Protein AF-W1I517-F1 (afdb_monomer_lite)

Structure (mmCIF, N/CA/C/O backbone):
data_AF-W1I517-F1
#
_entry.id   AF-W1I517-F1
#
loop_
_atom_site.group_PDB
_atom_site.id
_atom_site.type_symbol
_atom_site.label_atom_id
_atom_site.label_alt_id
_atom_site.label_comp_id
_atom_site.label_asym_id
_atom_site.label_entity_id
_atom_site.label_seq_id
_atom_site.pdbx_PDB_ins_code
_atom_site.Cartn_x
_atom_site.Cartn_y
_atom_site.Cartn_z
_atom_site.occupancy
_atom_site.B_iso_or_equiv
_atom_site.auth_seq_id
_atom_site.auth_comp_id
_atom_site.auth_asym_id
_atom_site.auth_atom_id
_atom_site.pdbx_PDB_model_num
ATOM 1 N N . MET A 1 1 ? 10.535 -9.378 -3.106 1.00 95.12 1 MET A N 1
ATOM 2 C CA . MET A 1 1 ? 9.078 -9.251 -3.337 1.00 95.12 1 MET A CA 1
ATOM 3 C C . MET A 1 1 ? 8.705 -9.374 -4.816 1.00 95.12 1 MET A C 1
ATOM 5 O O . MET A 1 1 ? 8.002 -10.315 -5.149 1.00 95.12 1 MET A O 1
ATOM 9 N N . ALA A 1 2 ? 9.206 -8.509 -5.711 1.00 97.56 2 ALA A N 1
ATOM 10 C CA . ALA A 1 2 ? 8.846 -8.517 -7.140 1.00 97.56 2 ALA A CA 1
ATOM 11 C C . ALA A 1 2 ? 9.021 -9.885 -7.831 1.00 97.56 2 ALA A C 1
ATOM 13 O O . ALA A 1 2 ? 8.116 -10.350 -8.516 1.00 97.56 2 ALA A O 1
ATOM 14 N N . MET A 1 3 ? 10.131 -10.590 -7.582 1.00 97.75 3 MET A N 1
ATOM 15 C CA . MET A 1 3 ? 10.336 -11.946 -8.119 1.00 97.75 3 MET A CA 1
ATOM 16 C C . MET A 1 3 ? 9.216 -12.927 -7.728 1.00 97.75 3 MET A C 1
ATOM 18 O O . MET A 1 3 ? 8.761 -13.692 -8.574 1.00 97.75 3 MET A O 1
ATOM 22 N N . LEU A 1 4 ? 8.734 -12.872 -6.478 1.00 97.69 4 LEU A N 1
ATOM 23 C CA . LEU A 1 4 ? 7.611 -13.699 -6.022 1.00 97.69 4 LEU A CA 1
ATOM 24 C C . LEU A 1 4 ? 6.310 -13.304 -6.723 1.00 97.69 4 LEU A C 1
ATOM 26 O O . LEU A 1 4 ? 5.568 -14.187 -7.126 1.00 97.69 4 LEU A O 1
ATOM 30 N N . ALA A 1 5 ? 6.063 -12.007 -6.927 1.00 97.62 5 ALA A N 1
ATOM 31 C CA . ALA A 1 5 ? 4.861 -11.532 -7.614 1.00 97.62 5 ALA A CA 1
ATOM 32 C C . ALA A 1 5 ? 4.759 -12.061 -9.055 1.00 97.62 5 ALA A C 1
ATOM 34 O O . ALA A 1 5 ? 3.674 -12.407 -9.502 1.00 97.62 5 ALA A O 1
ATOM 35 N N . LYS A 1 6 ? 5.887 -12.195 -9.766 1.00 97.81 6 LYS A N 1
ATOM 36 C CA . LYS A 1 6 ? 5.906 -12.847 -11.087 1.00 97.81 6 LYS A CA 1
ATOM 37 C C . LYS A 1 6 ? 5.749 -14.365 -11.004 1.00 97.81 6 LYS A C 1
ATOM 39 O O . LYS A 1 6 ? 5.083 -14.948 -11.849 1.00 97.81 6 LYS A O 1
ATOM 44 N N . ALA 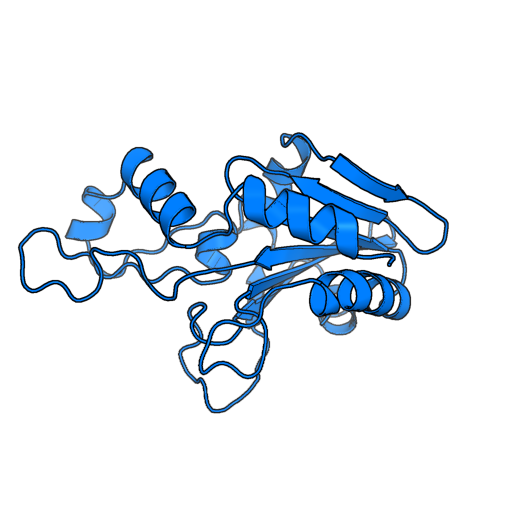A 1 7 ? 6.363 -15.011 -10.012 1.00 97.75 7 ALA A N 1
ATOM 45 C CA . ALA A 1 7 ? 6.231 -16.458 -9.820 1.00 97.75 7 ALA A CA 1
ATOM 46 C C . ALA A 1 7 ? 4.811 -16.879 -9.392 1.00 97.75 7 ALA A C 1
ATOM 48 O O . ALA A 1 7 ? 4.419 -18.022 -9.610 1.00 97.75 7 ALA A O 1
ATOM 49 N N . MET A 1 8 ? 4.056 -15.960 -8.787 1.00 96.50 8 MET A N 1
ATOM 50 C CA . MET A 1 8 ? 2.688 -16.148 -8.310 1.00 96.50 8 MET A CA 1
ATOM 51 C C . MET A 1 8 ? 1.707 -15.301 -9.127 1.00 96.50 8 MET A C 1
ATOM 53 O O . MET A 1 8 ? 0.920 -14.543 -8.569 1.00 96.50 8 MET A O 1
ATOM 57 N N . GLU A 1 9 ? 1.769 -15.395 -10.453 1.00 94.00 9 GLU A N 1
ATOM 58 C CA . GLU A 1 9 ? 0.836 -14.678 -11.326 1.00 94.00 9 GLU A CA 1
ATOM 59 C C . GLU A 1 9 ? -0.629 -14.977 -10.946 1.00 94.00 9 GLU A C 1
ATOM 61 O O . GLU A 1 9 ? -0.986 -16.113 -10.631 1.00 94.00 9 GLU A O 1
ATOM 66 N N . GLY A 1 10 ? -1.469 -13.937 -10.923 1.00 93.75 10 GLY A N 1
ATOM 67 C CA . GLY A 1 10 ? -2.836 -13.997 -10.387 1.00 93.75 10 GLY A CA 1
ATOM 68 C C . GLY A 1 10 ? -2.937 -13.746 -8.876 1.00 93.75 10 GLY A C 1
ATOM 69 O O . GLY A 1 10 ? -4.047 -13.623 -8.353 1.00 93.75 10 GLY A O 1
ATOM 70 N N . TYR A 1 11 ? -1.805 -13.622 -8.177 1.00 96.62 11 TYR A N 1
ATOM 71 C CA . TYR A 1 11 ? -1.742 -13.228 -6.773 1.00 96.62 11 TYR A CA 1
ATOM 72 C C . TYR A 1 11 ? -1.046 -11.880 -6.590 1.00 96.62 11 TYR A C 1
ATOM 74 O O . TYR A 1 11 ? -0.068 -11.538 -7.256 1.00 96.62 11 TYR A O 1
ATOM 82 N N . THR A 1 12 ? -1.513 -11.142 -5.588 1.00 97.44 12 THR A N 1
ATOM 83 C CA . THR A 1 12 ? -0.820 -9.982 -5.045 1.00 97.44 12 THR A CA 1
ATOM 84 C C . THR A 1 12 ? -0.007 -10.449 -3.851 1.00 97.44 12 THR A C 1
ATOM 86 O O . THR A 1 12 ? -0.558 -10.919 -2.854 1.00 97.44 12 THR A O 1
ATOM 89 N N . VAL A 1 13 ? 1.313 -10.315 -3.945 1.00 98.19 13 VAL A N 1
ATOM 90 C CA . VAL A 1 13 ? 2.227 -10.528 -2.820 1.00 98.19 13 VAL A CA 1
ATOM 91 C C . VAL A 1 13 ? 2.205 -9.270 -1.962 1.00 98.19 13 VAL A C 1
ATOM 93 O O . VAL A 1 13 ? 2.207 -8.169 -2.502 1.00 98.19 13 VAL A O 1
ATOM 96 N N . PHE A 1 14 ? 2.200 -9.385 -0.641 1.00 97.00 14 PHE A N 1
ATOM 97 C CA . PHE A 1 14 ? 2.199 -8.234 0.256 1.00 97.00 14 PHE A CA 1
ATOM 98 C C . PHE A 1 14 ? 3.114 -8.410 1.468 1.00 97.00 14 PHE A C 1
ATOM 100 O O . PHE A 1 14 ? 3.423 -9.524 1.895 1.00 97.00 14 PHE A O 1
ATOM 107 N N . TYR A 1 15 ? 3.565 -7.271 1.993 1.00 96.00 15 TYR A N 1
ATOM 108 C CA . TYR A 1 15 ? 4.369 -7.141 3.208 1.00 96.00 15 TYR A CA 1
ATOM 109 C C . TYR A 1 15 ? 3.721 -6.112 4.132 1.00 96.00 15 TYR A C 1
ATOM 111 O O . TYR A 1 15 ? 3.266 -5.062 3.672 1.00 96.00 15 TYR A O 1
ATOM 119 N N . ASN A 1 16 ? 3.700 -6.421 5.425 1.00 95.38 16 ASN A N 1
ATOM 120 C CA . ASN A 1 16 ? 3.270 -5.518 6.481 1.00 95.38 16 ASN A CA 1
ATOM 121 C C . ASN A 1 16 ? 4.512 -5.117 7.280 1.00 95.38 16 ASN A C 1
ATOM 123 O O . ASN A 1 16 ? 5.084 -5.966 7.962 1.00 95.38 16 ASN A O 1
ATOM 127 N N . GLY A 1 17 ? 4.913 -3.848 7.195 1.00 91.94 17 GLY A N 1
ATOM 128 C CA . GLY A 1 17 ? 6.015 -3.301 7.985 1.00 91.94 17 GLY A CA 1
ATOM 129 C C . GLY A 1 17 ? 5.709 -3.241 9.489 1.00 91.94 17 GLY A C 1
ATOM 130 O O . GLY A 1 17 ? 4.624 -3.658 9.933 1.00 91.94 17 GLY A O 1
ATOM 131 N N . PRO A 1 18 ? 6.632 -2.695 10.302 1.00 86.81 18 PRO A N 1
ATOM 132 C CA . PRO A 1 18 ? 6.471 -2.592 11.742 1.00 86.81 18 PRO A CA 1
ATOM 133 C C . PRO A 1 18 ? 5.165 -1.891 12.060 1.00 86.81 18 PRO A C 1
ATOM 135 O O . PRO A 1 18 ? 4.815 -0.876 11.455 1.00 86.81 18 PRO A O 1
ATOM 138 N N . ARG A 1 19 ? 4.409 -2.466 12.999 1.00 87.44 19 ARG A N 1
ATOM 139 C CA . ARG A 1 19 ? 3.140 -1.892 13.453 1.00 87.44 19 ARG A CA 1
ATOM 140 C C . ARG A 1 19 ? 2.183 -1.564 12.292 1.00 87.44 19 ARG A C 1
ATOM 142 O O . ARG A 1 19 ? 1.383 -0.650 12.409 1.00 87.44 19 ARG A O 1
ATOM 149 N N . CYS A 1 20 ? 2.221 -2.305 11.186 1.00 87.62 20 CYS A N 1
ATOM 150 C CA . CYS A 1 20 ? 1.309 -2.125 10.046 1.00 87.62 20 CYS A CA 1
ATOM 151 C C . CYS A 1 20 ? 0.408 -3.348 9.839 1.00 87.62 20 CYS A C 1
ATOM 153 O O . CYS A 1 20 ? 0.114 -3.723 8.706 1.00 87.62 20 CYS A O 1
ATOM 155 N N . GLY A 1 21 ? -0.003 -3.987 10.942 1.00 79.31 21 GLY A N 1
ATOM 156 C CA . GLY A 1 21 ? -0.833 -5.195 10.924 1.00 79.31 21 GLY A CA 1
ATOM 157 C C . GLY A 1 21 ? -0.051 -6.514 10.902 1.00 79.31 21 GLY A C 1
ATOM 158 O O . GLY A 1 21 ? -0.661 -7.574 10.796 1.00 79.31 21 GLY A O 1
ATOM 159 N N . ALA A 1 22 ? 1.279 -6.481 11.040 1.00 74.00 22 ALA A N 1
ATOM 160 C CA . ALA A 1 22 ? 2.081 -7.688 11.225 1.00 74.00 22 ALA A CA 1
ATOM 161 C C . ALA A 1 22 ? 1.759 -8.355 12.578 1.00 74.00 22 ALA A C 1
ATOM 163 O O . ALA A 1 22 ? 1.933 -7.752 13.638 1.00 74.00 22 ALA A O 1
ATOM 164 N N . SER A 1 23 ? 1.294 -9.607 12.547 1.00 62.19 23 SER A N 1
ATOM 165 C CA . SER A 1 23 ? 0.969 -10.403 13.743 1.00 62.19 23 SER A CA 1
ATOM 166 C C . SER A 1 23 ? 2.184 -11.093 14.376 1.00 62.19 23 SER A C 1
ATOM 168 O O . SER A 1 23 ? 2.101 -11.533 15.519 1.00 62.19 23 SER A O 1
ATOM 170 N N . ALA A 1 24 ? 3.302 -11.184 13.650 1.00 63.41 24 ALA A N 1
ATOM 171 C CA . ALA A 1 24 ? 4.566 -11.771 14.096 1.00 63.41 24 ALA A CA 1
ATOM 172 C C . ALA A 1 24 ? 5.713 -10.766 13.860 1.00 63.41 24 ALA A C 1
ATOM 174 O O . ALA A 1 24 ? 6.407 -10.867 12.849 1.00 63.41 24 ALA A O 1
ATOM 175 N N . PRO A 1 25 ? 5.894 -9.767 14.744 1.00 66.44 25 PRO A N 1
ATOM 176 C CA . PRO A 1 25 ? 6.879 -8.698 14.545 1.00 66.44 25 PRO A CA 1
ATOM 177 C C . PRO A 1 25 ? 8.332 -9.196 14.588 1.00 66.44 25 PRO A C 1
ATOM 179 O O . PRO A 1 25 ? 9.227 -8.513 14.102 1.00 66.44 25 PRO A O 1
ATOM 182 N N . ASP A 1 26 ? 8.562 -10.395 15.126 1.00 71.88 26 ASP A N 1
ATOM 183 C CA . ASP A 1 26 ? 9.894 -10.974 15.312 1.00 71.88 26 ASP A CA 1
ATOM 184 C C . ASP A 1 26 ? 10.416 -11.731 14.075 1.00 71.88 26 ASP A C 1
ATOM 186 O O . ASP A 1 26 ? 11.544 -12.225 14.081 1.00 71.88 26 ASP A O 1
ATOM 190 N N . HIS A 1 27 ? 9.611 -11.855 13.010 1.00 76.81 27 HIS A N 1
ATOM 191 C CA . HIS A 1 27 ? 10.000 -12.558 11.787 1.00 76.81 27 HIS A CA 1
ATOM 192 C C . HIS A 1 27 ? 9.411 -11.920 10.525 1.00 76.81 27 HIS A C 1
ATOM 194 O O . HIS A 1 27 ? 8.194 -11.848 10.330 1.00 76.81 27 HIS A O 1
ATOM 200 N N . MET A 1 28 ? 10.305 -11.543 9.613 1.00 86.75 28 MET A N 1
ATOM 201 C CA . MET A 1 28 ? 9.950 -11.049 8.289 1.00 86.75 28 MET A CA 1
ATOM 202 C C . MET A 1 28 ? 9.354 -12.171 7.435 1.00 86.75 28 MET A C 1
ATOM 204 O O . MET A 1 28 ? 9.959 -13.223 7.259 1.00 86.75 28 MET A O 1
ATOM 208 N N . HIS A 1 29 ? 8.176 -11.933 6.865 1.00 91.12 29 HIS A N 1
ATOM 209 C CA . HIS A 1 29 ? 7.553 -12.842 5.911 1.00 91.12 29 HIS A CA 1
ATOM 210 C C . HIS A 1 29 ? 6.750 -12.064 4.870 1.00 91.12 29 HIS A C 1
ATOM 212 O O . HIS A 1 29 ? 6.238 -10.975 5.134 1.00 91.12 29 HIS A O 1
ATOM 218 N N . PHE A 1 30 ? 6.621 -12.648 3.681 1.00 95.19 30 PHE A N 1
ATOM 219 C CA . PHE A 1 30 ? 5.652 -12.207 2.686 1.00 95.19 30 PHE A CA 1
ATOM 220 C C . PHE A 1 30 ? 4.380 -13.040 2.797 1.00 95.19 30 PHE A C 1
ATOM 222 O O . PHE A 1 30 ? 4.412 -14.215 3.166 1.00 95.19 30 PHE A O 1
ATOM 229 N N . GLN A 1 31 ? 3.267 -12.428 2.428 1.00 95.81 31 GLN A N 1
ATOM 230 C CA . GLN A 1 31 ? 1.978 -13.082 2.266 1.00 95.81 31 GLN A CA 1
ATOM 231 C C . GLN A 1 31 ? 1.531 -12.923 0.811 1.00 95.81 31 GLN A C 1
ATOM 233 O O . GLN A 1 31 ? 2.046 -12.065 0.094 1.00 95.81 31 GLN A O 1
ATOM 238 N N . ALA A 1 32 ? 0.589 -13.745 0.361 1.00 96.50 32 ALA A N 1
ATOM 239 C CA . ALA A 1 32 ? 0.005 -13.623 -0.967 1.00 96.50 32 ALA A CA 1
ATOM 240 C C . ALA A 1 32 ? -1.481 -13.984 -0.924 1.00 96.50 32 ALA A C 1
ATOM 242 O O . ALA A 1 32 ? -1.882 -14.887 -0.190 1.00 96.50 32 ALA A O 1
ATOM 243 N N . GLY A 1 33 ? -2.282 -13.274 -1.710 1.00 94.75 33 GLY A N 1
ATOM 244 C CA . GLY A 1 33 ? -3.717 -13.504 -1.872 1.00 94.75 33 GLY A CA 1
ATOM 245 C C . GLY A 1 33 ? -4.137 -13.196 -3.302 1.00 94.75 33 GLY A C 1
ATOM 246 O O . GLY A 1 33 ? -3.383 -12.554 -4.032 1.00 94.75 33 GLY A O 1
ATOM 247 N N . ASN A 1 34 ? -5.294 -13.697 -3.724 1.00 95.50 34 ASN A N 1
ATOM 248 C CA . ASN A 1 34 ? -5.770 -13.518 -5.091 1.00 95.50 34 ASN A CA 1
ATOM 249 C C . ASN A 1 34 ? -5.847 -12.026 -5.460 1.00 95.50 34 ASN A C 1
ATOM 251 O O . ASN A 1 34 ? -6.368 -11.219 -4.686 1.00 95.50 34 ASN A O 1
ATOM 255 N N . SER A 1 35 ? -5.314 -11.649 -6.624 1.00 92.81 35 SER A N 1
ATOM 256 C CA . SER A 1 35 ? -5.306 -10.247 -7.056 1.00 92.81 35 SER A CA 1
ATOM 257 C C . SER A 1 35 ? -6.711 -9.707 -7.317 1.00 92.81 35 SER A C 1
ATOM 259 O O . SER A 1 35 ? -6.971 -8.557 -6.987 1.00 92.81 35 SER A O 1
ATOM 261 N N . ASP A 1 36 ? -7.614 -10.539 -7.842 1.00 92.69 36 ASP A N 1
ATOM 262 C CA . ASP A 1 36 ? -9.016 -10.198 -8.141 1.00 92.69 36 ASP A CA 1
ATOM 263 C C . ASP A 1 36 ? -9.900 -10.043 -6.890 1.00 92.69 36 ASP A C 1
ATOM 265 O O . ASP A 1 36 ? -11.024 -9.554 -6.971 1.00 92.69 36 ASP A O 1
ATOM 269 N N . PHE A 1 37 ? -9.391 -10.425 -5.718 1.00 95.00 37 PHE A N 1
ATOM 270 C CA . PHE A 1 37 ? -10.062 -10.188 -4.445 1.00 95.00 37 PHE A CA 1
ATOM 271 C C . PHE A 1 37 ? -9.847 -8.757 -3.933 1.00 95.00 37 PHE A C 1
ATOM 273 O O . PHE A 1 37 ? -10.724 -8.201 -3.274 1.00 95.00 37 PHE A O 1
ATOM 280 N N . LEU A 1 38 ? -8.686 -8.152 -4.213 1.00 94.06 38 LEU A N 1
ATOM 281 C CA . LEU A 1 38 ? -8.353 -6.806 -3.747 1.00 94.06 38 LEU A CA 1
ATOM 282 C C . LEU A 1 38 ? -8.911 -5.755 -4.706 1.00 94.06 38 LEU A C 1
ATOM 284 O O . LEU A 1 38 ? -8.624 -5.765 -5.899 1.00 94.06 38 LEU A O 1
ATOM 288 N N . THR A 1 39 ? -9.649 -4.785 -4.175 1.00 92.44 39 THR A N 1
ATOM 289 C CA . THR A 1 39 ? -10.307 -3.769 -5.007 1.00 92.44 39 THR A CA 1
ATOM 290 C C . THR A 1 39 ? -9.384 -2.610 -5.371 1.00 92.44 39 THR A C 1
ATOM 292 O O . THR A 1 39 ? -9.655 -1.897 -6.339 1.00 92.44 39 THR A O 1
ATOM 295 N N . LEU A 1 40 ? -8.295 -2.388 -4.625 1.00 90.56 40 LEU A N 1
ATOM 296 C CA . LEU A 1 40 ? -7.424 -1.234 -4.842 1.00 90.56 40 LEU A CA 1
ATOM 297 C C . LEU A 1 40 ? -6.867 -1.211 -6.264 1.00 90.56 40 LEU A C 1
ATOM 299 O O . LEU A 1 40 ? -6.897 -0.163 -6.896 1.00 90.56 40 LEU A O 1
ATOM 303 N N . ASP A 1 41 ? -6.408 -2.354 -6.769 1.00 85.56 41 ASP A N 1
ATOM 304 C CA . ASP A 1 41 ? -5.694 -2.442 -8.041 1.00 85.56 41 ASP A CA 1
ATOM 305 C C . ASP A 1 41 ? -6.516 -1.933 -9.232 1.00 85.56 41 ASP A C 1
ATOM 307 O O . ASP A 1 41 ? -6.074 -1.057 -9.978 1.00 85.56 41 ASP A O 1
ATOM 311 N N . GLU A 1 42 ? -7.760 -2.400 -9.346 1.00 87.06 42 GLU A N 1
ATOM 312 C CA . GLU A 1 42 ? -8.705 -1.956 -10.374 1.00 87.06 42 GLU A CA 1
ATOM 313 C C . GLU A 1 42 ? -9.041 -0.462 -10.236 1.00 87.06 42 GLU A C 1
ATOM 315 O O . GLU A 1 42 ? -9.257 0.247 -11.226 1.00 87.06 42 GLU A O 1
ATOM 320 N N . ASN A 1 43 ? -9.061 0.041 -8.999 1.00 91.38 43 ASN A N 1
ATOM 321 C CA . ASN A 1 43 ? -9.392 1.427 -8.689 1.00 91.38 43 ASN A CA 1
ATOM 322 C C . ASN A 1 43 ? -8.199 2.388 -8.797 1.00 91.38 43 ASN A C 1
ATOM 324 O O . ASN A 1 43 ? -8.441 3.587 -8.925 1.00 91.38 43 ASN A O 1
ATOM 328 N N . LEU A 1 44 ? -6.946 1.911 -8.843 1.00 91.25 44 LEU A N 1
ATOM 329 C CA . LEU A 1 44 ? -5.768 2.767 -9.061 1.00 91.25 44 LEU A CA 1
ATOM 330 C C . LEU A 1 44 ? -5.903 3.580 -10.354 1.00 91.25 44 LEU A C 1
ATOM 332 O O . LEU A 1 44 ? -5.543 4.751 -10.390 1.00 91.25 44 LEU A O 1
ATOM 336 N N . SER A 1 45 ? -6.488 2.989 -11.399 1.00 88.69 45 SER A N 1
ATOM 337 C CA . SER A 1 45 ? -6.732 3.658 -12.685 1.00 88.69 45 SER A CA 1
ATOM 338 C C . SER A 1 45 ? -7.656 4.883 -12.598 1.00 88.69 45 SER A C 1
ATOM 340 O O . SER A 1 45 ? -7.646 5.723 -13.495 1.00 88.69 45 SER A O 1
ATOM 342 N N . LYS A 1 46 ? -8.454 4.987 -11.528 1.00 93.31 46 LYS A N 1
ATOM 343 C CA . LYS A 1 46 ? -9.410 6.077 -11.289 1.00 93.31 46 LYS A CA 1
ATOM 344 C C . LYS A 1 46 ? -8.815 7.205 -10.448 1.00 93.31 46 LYS A C 1
ATOM 346 O O . LYS A 1 46 ? -9.467 8.234 -10.281 1.00 93.31 46 LYS A O 1
ATOM 351 N N . LEU A 1 47 ? -7.629 7.001 -9.878 1.00 94.44 47 LEU A N 1
ATOM 352 C CA . LEU A 1 47 ? -6.974 7.992 -9.035 1.00 94.44 47 LEU A CA 1
ATOM 353 C C . LEU A 1 47 ? -6.168 8.973 -9.885 1.00 94.44 47 LEU A C 1
ATOM 355 O O . LEU A 1 47 ? -5.576 8.615 -10.903 1.00 94.44 47 LEU A O 1
ATOM 359 N N . GLU A 1 48 ? -6.103 10.216 -9.422 1.00 96.69 48 GLU A N 1
ATOM 360 C CA . GLU A 1 48 ? -5.182 11.201 -9.973 1.00 96.69 48 GLU A CA 1
ATOM 361 C C . GLU A 1 48 ? -3.777 10.942 -9.419 1.00 96.69 48 GLU A C 1
ATOM 363 O O . GLU A 1 48 ? -3.570 10.948 -8.201 1.00 96.69 48 GLU A O 1
ATOM 368 N N . PHE A 1 49 ? -2.820 10.697 -10.317 1.00 97.88 49 PHE A N 1
ATOM 369 C CA . PHE A 1 49 ? -1.426 10.439 -9.972 1.00 97.88 49 PHE A CA 1
ATOM 370 C C . PHE A 1 49 ? -0.515 11.585 -10.408 1.00 97.88 49 PHE A C 1
ATOM 372 O O . PHE A 1 49 ? -0.473 11.965 -11.579 1.00 97.88 49 PHE A O 1
ATOM 379 N N . HIS A 1 50 ? 0.311 12.050 -9.478 1.00 98.00 50 HIS A N 1
ATOM 380 C CA . HIS A 1 50 ? 1.447 12.917 -9.743 1.00 98.00 50 HIS A CA 1
ATOM 381 C C . HIS A 1 50 ? 2.669 12.048 -10.044 1.00 98.00 50 HIS A C 1
ATOM 383 O O . HIS A 1 50 ? 3.130 11.271 -9.207 1.00 98.00 50 HIS A O 1
ATOM 389 N N . THR A 1 51 ? 3.186 12.151 -11.265 1.00 97.94 51 THR A N 1
ATOM 390 C CA . THR A 1 51 ? 4.355 11.378 -11.700 1.00 97.94 51 THR A CA 1
ATOM 391 C C . THR A 1 51 ? 5.636 12.109 -11.305 1.00 97.94 51 THR A C 1
ATOM 393 O O . THR A 1 51 ? 5.816 13.262 -11.685 1.00 97.94 51 THR A O 1
ATOM 396 N N . LEU A 1 52 ? 6.522 11.441 -10.559 1.00 97.25 52 LEU A N 1
ATOM 397 C CA . LEU A 1 52 ? 7.842 11.972 -10.196 1.00 97.25 52 LEU A CA 1
ATOM 398 C C . LEU A 1 52 ? 8.914 11.622 -11.222 1.00 97.25 52 LEU A C 1
ATOM 400 O O . LEU A 1 52 ? 9.775 12.441 -11.523 1.00 97.25 52 LEU A O 1
ATOM 404 N N . THR A 1 53 ? 8.869 10.404 -11.756 1.00 97.19 53 THR A N 1
ATOM 405 C CA . THR A 1 53 ? 9.738 9.972 -12.852 1.00 97.19 53 THR A CA 1
ATOM 406 C C . THR A 1 53 ? 8.999 8.969 -13.725 1.00 97.19 53 THR A C 1
ATOM 408 O O . THR A 1 53 ? 8.193 8.187 -13.218 1.00 97.19 53 THR A O 1
ATOM 411 N N . ASP A 1 54 ? 9.260 9.016 -15.027 1.00 97.56 54 ASP A N 1
ATOM 412 C CA . ASP A 1 54 ? 8.747 8.091 -16.039 1.00 97.56 54 ASP A CA 1
ATOM 413 C C . ASP A 1 54 ? 9.820 7.977 -17.127 1.00 97.56 54 ASP A C 1
ATOM 415 O O . ASP A 1 54 ? 9.980 8.856 -17.977 1.00 97.56 54 ASP A O 1
ATOM 419 N N . THR A 1 55 ? 10.677 6.968 -16.995 1.00 96.38 55 THR A N 1
ATOM 420 C CA . THR A 1 55 ? 11.872 6.786 -17.832 1.00 96.38 55 THR A CA 1
ATOM 421 C C . THR A 1 55 ? 12.037 5.315 -18.210 1.00 96.38 55 THR A C 1
ATOM 423 O O . THR A 1 55 ? 11.253 4.461 -17.799 1.00 96.38 55 THR A O 1
ATOM 426 N N . SER A 1 56 ? 13.103 4.974 -18.939 1.00 94.25 56 SER A N 1
ATOM 427 C CA . SER A 1 56 ? 13.474 3.573 -19.199 1.00 94.25 56 SER A CA 1
ATOM 428 C C . SER A 1 56 ? 13.743 2.760 -17.925 1.00 94.25 56 SER A C 1
ATOM 430 O O . SER A 1 56 ? 13.702 1.528 -17.958 1.00 94.25 56 SER A O 1
ATOM 432 N N . GLU A 1 57 ? 14.016 3.435 -16.806 1.00 94.31 57 GLU A N 1
ATOM 433 C CA . GLU A 1 57 ? 14.217 2.824 -15.489 1.00 94.31 57 GLU A CA 1
ATOM 434 C C . GLU A 1 57 ? 12.896 2.463 -14.797 1.00 94.31 57 GLU A C 1
ATOM 436 O O . GLU A 1 57 ? 12.912 1.809 -13.760 1.00 94.31 57 GLU A O 1
ATOM 441 N N . GLY A 1 58 ? 11.757 2.863 -15.363 1.00 97.88 58 GLY A N 1
ATOM 442 C CA . GLY A 1 58 ? 10.431 2.684 -14.789 1.00 97.88 58 GLY A CA 1
ATOM 443 C C . GLY A 1 58 ? 9.795 4.002 -14.358 1.00 97.88 58 GLY A C 1
ATOM 444 O O . GLY A 1 58 ? 10.285 5.098 -14.652 1.00 97.88 58 GLY A O 1
ATOM 445 N N . LYS A 1 59 ? 8.674 3.868 -13.652 1.00 98.44 59 LYS A N 1
ATOM 446 C CA . LYS A 1 59 ? 7.806 4.959 -13.226 1.00 98.44 59 LYS A CA 1
ATOM 447 C C . LYS A 1 59 ? 7.622 4.957 -11.716 1.00 98.44 59 LYS A C 1
ATOM 449 O O . LYS A 1 59 ? 7.262 3.926 -11.150 1.00 98.44 59 LYS A O 1
ATOM 454 N N . LEU A 1 60 ? 7.799 6.121 -11.093 1.00 98.62 60 LEU A N 1
ATOM 455 C CA . LEU A 1 60 ? 7.413 6.393 -9.707 1.00 98.62 60 LEU A CA 1
ATOM 456 C C . LEU A 1 60 ? 6.372 7.511 -9.706 1.00 98.62 60 LEU A C 1
ATOM 458 O O . LEU A 1 60 ? 6.621 8.604 -10.222 1.00 98.62 60 LEU A O 1
ATOM 462 N N . ALA A 1 61 ? 5.207 7.240 -9.132 1.00 98.44 61 ALA A N 1
ATOM 463 C CA . ALA A 1 61 ? 4.112 8.197 -9.035 1.00 98.44 61 ALA A CA 1
ATOM 464 C C . ALA A 1 61 ? 3.393 8.071 -7.691 1.00 98.44 61 ALA A C 1
ATOM 466 O O . ALA A 1 61 ? 3.419 7.006 -7.075 1.00 98.44 61 ALA A O 1
ATOM 467 N N . TYR A 1 62 ? 2.715 9.131 -7.261 1.00 98.50 62 TYR A N 1
ATOM 468 C CA . TYR A 1 62 ? 1.911 9.128 -6.041 1.00 98.50 62 TYR A CA 1
ATOM 469 C C . TYR A 1 62 ? 0.528 9.735 -6.247 1.00 98.50 62 TYR A C 1
ATOM 471 O O . TYR A 1 62 ? 0.327 10.559 -7.134 1.00 98.50 62 TYR A O 1
ATOM 479 N N . SER A 1 63 ? -0.417 9.338 -5.405 1.00 98.00 63 SER A N 1
ATOM 480 C CA . SER A 1 63 ? -1.738 9.939 -5.273 1.00 98.00 63 SER A CA 1
ATOM 481 C C . SER A 1 63 ? -1.966 10.356 -3.824 1.00 98.00 63 SER A C 1
ATOM 483 O O . SER A 1 63 ? -1.466 9.717 -2.897 1.00 98.00 63 SER A O 1
ATOM 485 N N . LEU A 1 64 ? -2.710 11.445 -3.636 1.00 97.31 64 LEU A N 1
ATOM 486 C CA . LEU A 1 64 ? -3.015 12.017 -2.321 1.00 97.31 64 LEU A CA 1
ATOM 487 C C . LEU A 1 64 ? -4.405 11.617 -1.809 1.00 97.31 64 LEU A C 1
ATOM 489 O O . LEU A 1 64 ? -4.734 11.893 -0.657 1.00 97.31 64 LEU A O 1
ATOM 493 N N . LYS A 1 65 ? -5.249 11.021 -2.662 1.00 93.94 65 LYS A N 1
ATOM 494 C CA . LYS A 1 65 ? -6.639 10.674 -2.342 1.00 93.94 65 LYS A CA 1
ATOM 495 C C . LYS A 1 65 ? -6.983 9.271 -2.858 1.00 93.94 65 LYS A C 1
ATOM 497 O O . LYS A 1 65 ? -6.559 8.924 -3.955 1.00 93.94 65 LYS A O 1
ATOM 502 N N . PRO A 1 66 ? -7.780 8.478 -2.117 1.00 92.50 66 PRO A N 1
ATOM 503 C CA . PRO A 1 66 ? -8.367 8.786 -0.805 1.00 92.50 66 PRO A CA 1
ATOM 504 C C . PRO A 1 66 ? -7.362 8.718 0.358 1.00 92.50 66 PRO A C 1
ATOM 506 O O . PRO A 1 66 ? -7.701 9.104 1.467 1.00 92.50 66 PRO A O 1
ATOM 509 N N . MET A 1 67 ? -6.144 8.240 0.105 1.00 95.44 67 MET A N 1
ATOM 510 C CA . MET A 1 67 ? -5.029 8.200 1.050 1.00 95.44 67 MET A CA 1
ATOM 511 C C . MET A 1 67 ? -3.714 8.407 0.287 1.00 95.44 67 MET A C 1
ATOM 513 O O . MET A 1 67 ? -3.704 8.343 -0.944 1.00 95.44 67 MET A O 1
ATOM 517 N N . ALA A 1 68 ? -2.607 8.594 1.005 1.00 97.06 68 ALA A N 1
ATOM 518 C CA . ALA A 1 68 ? -1.274 8.594 0.412 1.00 97.06 68 ALA A CA 1
ATOM 519 C C . ALA A 1 68 ? -0.937 7.213 -0.180 1.00 97.06 68 ALA A C 1
ATOM 521 O O . ALA A 1 68 ? -0.745 6.239 0.550 1.00 97.06 68 ALA A O 1
ATOM 522 N N . ILE A 1 69 ? -0.856 7.138 -1.508 1.00 98.00 69 ILE A N 1
ATOM 523 C CA . ILE A 1 69 ? -0.511 5.924 -2.253 1.00 98.00 69 ILE A CA 1
ATOM 524 C C . ILE A 1 69 ? 0.651 6.244 -3.172 1.00 98.00 69 ILE A C 1
ATOM 526 O O . ILE A 1 69 ? 0.591 7.197 -3.941 1.00 98.00 69 ILE A O 1
ATOM 530 N N . TRP A 1 70 ? 1.670 5.401 -3.154 1.00 98.56 70 TRP A N 1
ATOM 531 C CA . TRP A 1 70 ? 2.789 5.456 -4.081 1.00 98.56 70 TRP A CA 1
ATOM 532 C C . TRP A 1 70 ? 2.774 4.220 -4.969 1.00 98.56 70 TRP A C 1
ATOM 534 O O . TRP A 1 70 ? 2.408 3.131 -4.531 1.00 98.56 70 TRP A O 1
ATOM 544 N N . THR A 1 71 ? 3.182 4.376 -6.222 1.00 98.44 71 THR A N 1
ATOM 545 C CA . THR A 1 71 ? 3.294 3.280 -7.183 1.00 98.44 71 THR A CA 1
ATOM 546 C C . THR A 1 71 ? 4.659 3.307 -7.846 1.00 98.44 71 THR A C 1
ATOM 548 O O . THR A 1 71 ? 5.106 4.343 -8.335 1.00 98.44 71 THR A O 1
ATOM 551 N N . VAL A 1 72 ? 5.303 2.145 -7.872 1.00 98.62 72 VAL A N 1
ATOM 552 C CA . VAL A 1 72 ? 6.493 1.851 -8.665 1.00 98.62 72 VAL A CA 1
ATOM 553 C C . VAL A 1 72 ? 6.083 0.867 -9.751 1.00 98.62 72 VAL A C 1
ATOM 555 O O . VAL A 1 72 ? 5.577 -0.213 -9.448 1.00 98.62 72 VAL A O 1
ATOM 558 N N . THR A 1 73 ? 6.285 1.234 -11.013 1.00 98.38 73 THR A N 1
ATOM 559 C CA . THR A 1 73 ? 6.039 0.353 -12.163 1.00 98.38 73 THR A CA 1
ATOM 560 C C . THR A 1 73 ? 7.317 0.190 -12.970 1.00 98.38 73 THR A C 1
ATOM 562 O O . THR A 1 73 ? 7.917 1.185 -13.366 1.00 98.38 73 THR A O 1
ATOM 565 N N . ALA A 1 74 ? 7.740 -1.045 -13.227 1.00 98.56 74 ALA A N 1
ATOM 566 C CA . ALA A 1 74 ? 8.926 -1.334 -14.034 1.00 98.56 74 ALA A CA 1
ATOM 567 C C . ALA A 1 74 ? 8.838 -2.724 -14.681 1.00 98.56 74 ALA A C 1
ATOM 569 O O . ALA A 1 74 ? 7.999 -3.535 -14.303 1.00 98.56 74 ALA A O 1
ATOM 570 N N . ASP A 1 75 ? 9.706 -3.011 -15.647 1.00 98.25 75 ASP A N 1
ATOM 571 C CA . ASP A 1 75 ? 9.765 -4.284 -16.386 1.00 98.25 75 ASP A CA 1
ATOM 572 C C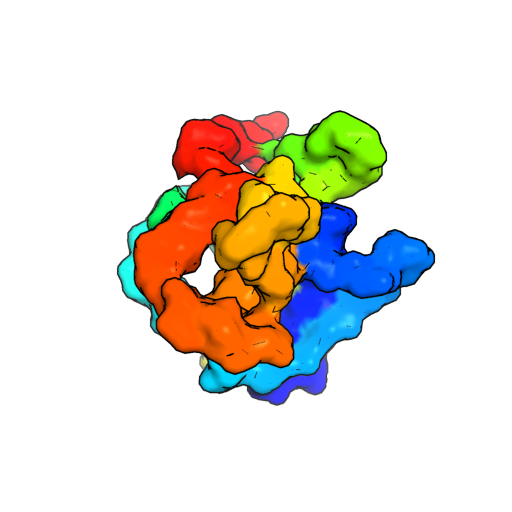 . ASP A 1 75 ? 10.718 -5.323 -15.760 1.00 98.25 75 ASP A C 1
ATOM 574 O O . ASP A 1 75 ? 10.749 -6.475 -16.196 1.00 98.25 75 ASP A O 1
ATOM 578 N N . SER A 1 76 ? 11.471 -4.953 -14.715 1.00 98.50 76 SER A N 1
ATOM 579 C CA . SER A 1 76 ? 12.403 -5.848 -14.023 1.00 98.50 76 SER A CA 1
ATOM 580 C C . SER A 1 76 ? 12.385 -5.658 -12.496 1.00 98.50 76 SER A C 1
ATOM 582 O O . SER A 1 76 ? 12.148 -4.541 -12.020 1.00 98.50 76 SER A O 1
ATOM 584 N N . PRO A 1 77 ? 12.649 -6.716 -11.701 1.00 98.44 77 PRO A N 1
ATOM 585 C CA . PRO A 1 77 ? 12.758 -6.615 -10.244 1.00 98.44 77 PRO A CA 1
ATOM 586 C C . PRO A 1 77 ? 13.798 -5.595 -9.769 1.00 98.44 77 PRO A C 1
ATOM 588 O O . PRO A 1 77 ? 13.545 -4.886 -8.801 1.00 98.44 77 PRO A O 1
ATOM 591 N N . GLU A 1 78 ? 14.933 -5.492 -10.459 1.00 98.56 78 GLU A N 1
ATOM 592 C CA . GLU A 1 78 ? 16.048 -4.601 -10.111 1.00 98.56 78 GLU A CA 1
ATOM 593 C C . GLU A 1 78 ? 15.645 -3.129 -10.256 1.00 98.56 78 GLU A C 1
ATOM 595 O O . GLU A 1 78 ? 15.999 -2.285 -9.436 1.00 98.56 78 GLU A O 1
ATOM 600 N N . LYS A 1 79 ? 14.854 -2.811 -11.286 1.00 98.56 79 LYS A N 1
ATOM 601 C CA . LYS A 1 79 ? 14.299 -1.468 -11.480 1.00 98.56 79 LYS A CA 1
ATOM 602 C C . LYS A 1 79 ? 13.226 -1.133 -10.444 1.00 98.56 79 LYS A C 1
ATOM 604 O O . LYS A 1 79 ? 13.196 -0.006 -9.950 1.00 98.56 79 LYS A O 1
ATOM 609 N N . VAL A 1 80 ? 12.380 -2.106 -10.075 1.00 98.69 80 VAL A N 1
ATOM 610 C CA . VAL A 1 80 ? 11.427 -1.942 -8.961 1.00 98.69 80 VAL A CA 1
ATOM 611 C C . VAL A 1 80 ? 12.176 -1.633 -7.668 1.00 98.69 80 VAL A C 1
ATOM 613 O O . VAL A 1 80 ? 11.826 -0.673 -6.990 1.00 98.69 80 VAL A O 1
ATOM 616 N N . GLU A 1 81 ? 13.206 -2.417 -7.344 1.00 98.44 81 GLU A N 1
ATOM 617 C CA . GLU A 1 81 ? 14.043 -2.225 -6.156 1.00 98.44 81 GLU A CA 1
ATOM 618 C C . GLU A 1 81 ? 14.702 -0.848 -6.157 1.00 98.44 81 GLU A C 1
ATOM 620 O O . GLU A 1 81 ? 14.553 -0.108 -5.194 1.00 98.44 81 GLU A O 1
ATOM 625 N N . LYS A 1 82 ? 15.334 -0.444 -7.263 1.00 97.88 82 LYS A N 1
ATOM 626 C CA . LYS A 1 82 ? 15.994 0.862 -7.387 1.00 97.88 82 LYS A CA 1
ATOM 627 C C . LYS A 1 82 ? 15.051 2.040 -7.122 1.00 97.88 82 LYS A C 1
ATOM 629 O O . LYS A 1 82 ? 15.407 2.951 -6.379 1.00 97.88 82 LYS A O 1
ATOM 634 N N . LEU A 1 83 ? 13.862 2.044 -7.730 1.00 98.44 83 LEU A N 1
ATOM 635 C CA . LEU A 1 83 ? 12.876 3.113 -7.529 1.00 98.44 83 LEU A CA 1
ATOM 636 C C . LEU A 1 83 ? 12.254 3.063 -6.129 1.00 98.44 83 LEU A C 1
ATOM 638 O O . LEU A 1 83 ? 12.021 4.110 -5.521 1.00 98.44 83 LEU A O 1
ATOM 642 N N . PHE A 1 84 ? 12.003 1.859 -5.612 1.00 98.31 84 PHE A N 1
ATOM 643 C CA . PHE A 1 84 ? 11.531 1.675 -4.245 1.00 98.31 84 PHE A CA 1
ATOM 644 C C . PHE A 1 84 ? 12.557 2.175 -3.228 1.00 98.31 84 PHE A C 1
ATOM 646 O O . PHE A 1 84 ? 12.165 2.859 -2.295 1.00 98.31 84 PHE A O 1
ATOM 653 N N . ASP A 1 85 ? 13.847 1.921 -3.429 1.00 97.50 85 ASP A N 1
ATOM 654 C CA . ASP A 1 85 ? 14.931 2.380 -2.560 1.00 97.50 85 ASP A CA 1
ATOM 655 C C . ASP A 1 85 ? 14.989 3.906 -2.460 1.00 97.50 85 ASP A C 1
ATOM 657 O O . ASP A 1 85 ? 15.196 4.446 -1.371 1.00 97.50 85 ASP A O 1
ATOM 661 N N . SER A 1 86 ? 14.799 4.610 -3.581 1.00 97.44 86 SER A N 1
ATOM 662 C CA . SER A 1 86 ? 14.709 6.075 -3.592 1.00 97.44 86 SER A CA 1
ATOM 663 C C . SER A 1 86 ? 13.521 6.571 -2.765 1.00 97.44 86 SER A C 1
ATOM 665 O O . SER A 1 86 ? 13.682 7.470 -1.944 1.00 97.44 86 SER A O 1
ATOM 667 N N . LEU A 1 87 ? 12.343 5.955 -2.925 1.00 98.19 87 LEU A N 1
ATOM 668 C CA . LEU A 1 87 ? 11.175 6.269 -2.097 1.00 98.19 87 LEU A CA 1
ATOM 669 C C . LEU A 1 87 ? 11.439 5.952 -0.619 1.00 98.19 87 LEU A C 1
ATOM 671 O O . LEU A 1 87 ? 11.238 6.802 0.240 1.00 98.19 87 LEU A O 1
ATOM 675 N N . TYR A 1 88 ? 11.911 4.743 -0.326 1.00 97.44 88 TYR A N 1
ATOM 676 C CA . TYR A 1 88 ? 12.109 4.211 1.017 1.00 97.44 88 TYR A CA 1
ATOM 677 C C . TYR A 1 88 ? 13.065 5.072 1.847 1.00 97.44 88 TYR A C 1
ATOM 679 O O . TYR A 1 88 ? 12.774 5.357 3.005 1.00 97.44 88 TYR A O 1
ATOM 687 N N . LYS A 1 89 ? 14.166 5.547 1.250 1.00 96.50 89 LYS A N 1
ATOM 688 C CA . LYS A 1 89 ? 15.131 6.446 1.910 1.00 96.50 89 LYS A CA 1
ATOM 689 C C . LYS A 1 89 ? 14.546 7.815 2.260 1.00 96.50 89 LYS A C 1
ATOM 691 O O . LYS A 1 89 ? 15.027 8.443 3.197 1.00 96.50 89 LYS A O 1
ATOM 696 N N . ALA A 1 90 ? 13.534 8.270 1.524 1.00 96.69 90 ALA A N 1
ATOM 697 C CA . ALA A 1 90 ? 12.853 9.533 1.782 1.00 96.69 90 ALA A CA 1
ATOM 698 C C . ALA A 1 90 ? 11.690 9.401 2.782 1.00 96.69 90 ALA A C 1
ATOM 700 O O . ALA A 1 90 ? 11.182 10.417 3.255 1.00 96.69 90 ALA A O 1
ATOM 701 N N . LEU A 1 91 ? 11.246 8.179 3.106 1.00 96.44 91 LEU A N 1
ATOM 702 C CA . LEU A 1 91 ? 10.160 7.969 4.063 1.00 96.44 91 LEU A CA 1
ATOM 703 C C . LEU A 1 91 ? 10.621 8.252 5.503 1.00 96.44 91 LEU A C 1
ATOM 705 O O . LEU A 1 91 ? 11.717 7.847 5.895 1.00 96.44 91 LEU A O 1
ATOM 709 N N . PRO A 1 92 ? 9.770 8.882 6.334 1.00 94.19 92 PRO A N 1
ATOM 710 C CA . PRO A 1 92 ? 10.079 9.083 7.740 1.00 94.19 92 PRO A CA 1
ATOM 711 C C . PRO A 1 92 ? 10.105 7.745 8.486 1.00 94.19 92 PRO A C 1
ATOM 713 O O . PRO A 1 92 ? 9.260 6.871 8.273 1.00 94.19 92 PRO A O 1
ATOM 716 N N . VAL A 1 93 ? 11.046 7.619 9.420 1.00 94.62 93 VAL A N 1
ATOM 717 C CA . VAL A 1 93 ? 11.091 6.522 10.392 1.00 94.62 93 VAL A CA 1
ATOM 718 C C . VAL A 1 93 ? 10.524 7.043 11.713 1.00 94.62 93 VAL A C 1
ATOM 720 O O . VAL A 1 93 ? 11.119 7.951 12.299 1.00 94.62 93 VAL A O 1
ATOM 723 N N . PRO A 1 94 ? 9.372 6.529 12.184 1.00 91.31 94 PRO A N 1
ATOM 724 C CA . PRO A 1 94 ? 8.804 6.945 13.461 1.00 91.31 94 PRO A CA 1
ATOM 725 C C . PRO A 1 94 ? 9.744 6.668 14.637 1.00 91.31 94 PRO A C 1
ATOM 727 O O . PRO A 1 94 ? 10.511 5.705 14.626 1.00 91.31 94 PRO A O 1
ATOM 730 N N . GLU A 1 95 ? 9.659 7.495 15.681 1.00 90.31 95 GLU A N 1
ATOM 731 C CA . GLU A 1 95 ? 10.456 7.307 16.894 1.00 90.31 95 GLU A CA 1
ATOM 732 C C . GLU A 1 95 ? 10.230 5.908 17.492 1.00 90.31 95 GLU A C 1
ATOM 734 O O . GLU A 1 95 ? 9.095 5.465 17.680 1.00 90.31 95 GLU A O 1
ATOM 739 N N . GLY A 1 96 ? 11.330 5.212 17.788 1.00 88.50 96 GLY A N 1
ATOM 740 C CA . GLY A 1 96 ? 11.315 3.850 18.325 1.00 88.50 96 GLY A CA 1
ATOM 741 C C . GLY A 1 96 ? 11.273 2.740 17.271 1.00 88.50 96 GLY A C 1
ATOM 742 O O . GLY A 1 96 ? 11.499 1.584 17.629 1.00 88.50 96 GLY A O 1
ATOM 743 N N . GLU A 1 97 ? 11.060 3.063 15.993 1.00 90.50 97 GLU A N 1
ATOM 744 C CA . GLU A 1 97 ? 11.118 2.099 14.891 1.00 90.50 97 GLU A CA 1
ATOM 745 C C . GLU A 1 97 ? 12.494 2.092 14.208 1.00 90.50 97 GLU A C 1
ATOM 747 O O . GLU A 1 97 ? 13.262 3.052 14.272 1.00 90.50 97 GLU A O 1
ATOM 752 N N . LYS A 1 98 ? 12.822 0.975 13.549 1.00 89.88 98 LYS A N 1
ATOM 753 C CA . LYS A 1 98 ? 14.072 0.812 12.778 1.00 89.88 98 LYS A CA 1
ATOM 754 C C . LYS A 1 98 ? 13.889 1.013 11.275 1.00 89.88 98 LYS A C 1
ATOM 756 O O . LYS A 1 98 ? 14.874 1.182 10.563 1.00 89.88 98 LYS A O 1
ATOM 761 N N . GLU A 1 99 ? 12.647 0.971 10.806 1.00 91.75 99 GLU A N 1
ATOM 762 C CA . GLU A 1 99 ? 12.267 1.142 9.408 1.00 91.75 99 GLU A CA 1
ATOM 763 C C . GLU A 1 99 ? 10.978 1.970 9.297 1.00 91.75 99 GLU A C 1
ATOM 765 O O . GLU A 1 99 ? 10.216 2.045 10.269 1.00 91.75 99 GLU A O 1
ATOM 770 N N . PRO A 1 100 ? 10.714 2.603 8.140 1.00 95.00 100 PRO A N 1
ATOM 771 C CA . PRO A 1 100 ? 9.444 3.261 7.888 1.00 95.00 100 PRO A CA 1
ATOM 772 C C . PRO A 1 100 ? 8.267 2.301 8.074 1.00 95.00 100 PRO A C 1
ATOM 774 O O . PRO A 1 100 ? 8.295 1.144 7.653 1.00 95.00 100 PRO A O 1
ATOM 777 N N . MET A 1 101 ? 7.185 2.807 8.656 1.00 95.62 101 MET A N 1
ATOM 778 C CA . MET A 1 101 ? 5.928 2.073 8.743 1.00 95.62 101 MET A CA 1
ATOM 779 C C . MET A 1 101 ? 5.234 2.097 7.375 1.00 95.62 101 MET A C 1
ATOM 781 O O . MET A 1 101 ? 4.903 3.168 6.865 1.00 95.62 101 MET A O 1
ATOM 785 N N . LEU A 1 102 ? 5.005 0.934 6.762 1.00 96.62 102 LEU A N 1
ATOM 786 C CA . LEU A 1 102 ? 4.377 0.841 5.444 1.00 96.62 102 LEU A CA 1
ATOM 787 C C . LEU A 1 102 ? 3.658 -0.496 5.202 1.00 96.62 102 LEU A C 1
ATOM 789 O O . LEU A 1 102 ? 3.971 -1.523 5.806 1.00 96.62 102 LEU A O 1
ATOM 793 N N . ASN A 1 103 ? 2.700 -0.477 4.278 1.00 97.88 103 ASN A N 1
ATOM 794 C CA . ASN A 1 103 ? 2.132 -1.663 3.644 1.00 97.88 103 ASN A CA 1
ATOM 795 C C . ASN A 1 103 ? 2.614 -1.717 2.187 1.00 97.88 103 ASN A C 1
ATOM 797 O O . ASN A 1 103 ? 2.531 -0.718 1.470 1.00 97.88 103 ASN A O 1
ATOM 801 N N . LEU A 1 104 ? 3.120 -2.872 1.748 1.00 98.12 104 LEU A N 1
ATOM 802 C CA . LEU A 1 104 ? 3.506 -3.117 0.353 1.00 98.12 104 LEU A CA 1
ATOM 803 C C . LEU A 1 104 ? 2.549 -4.114 -0.279 1.00 98.12 104 LEU A C 1
ATOM 805 O O . LEU A 1 104 ? 2.257 -5.143 0.332 1.00 98.12 104 LEU A O 1
ATOM 809 N N . LEU A 1 105 ? 2.152 -3.859 -1.522 1.00 98.31 105 LEU A N 1
ATOM 810 C CA . LEU A 1 105 ? 1.405 -4.784 -2.369 1.00 98.31 105 LEU A CA 1
ATOM 811 C C . LEU A 1 105 ? 2.067 -4.838 -3.746 1.00 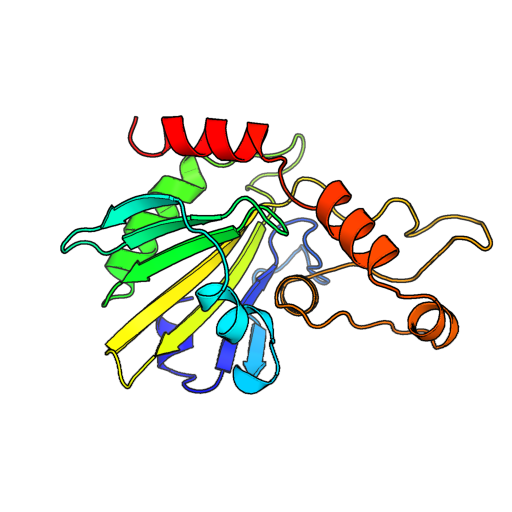98.31 105 LEU A C 1
ATOM 813 O O . LEU A 1 105 ? 2.228 -3.810 -4.390 1.00 98.31 105 LEU A O 1
ATOM 817 N N . CYS A 1 106 ? 2.459 -6.018 -4.212 1.00 98.19 106 CYS A N 1
ATOM 818 C CA . CYS A 1 106 ? 3.153 -6.199 -5.480 1.00 98.19 106 CYS A CA 1
ATOM 819 C C . CYS A 1 106 ? 2.452 -7.251 -6.334 1.00 98.19 106 CYS A C 1
ATOM 821 O O . CYS A 1 106 ? 2.170 -8.354 -5.866 1.00 98.19 106 CYS A O 1
ATOM 823 N N . SER A 1 107 ? 2.213 -6.905 -7.593 1.00 97.12 107 SER A N 1
ATOM 824 C CA . SER A 1 107 ? 1.636 -7.778 -8.615 1.00 97.12 107 SER A CA 1
ATOM 825 C C . SER A 1 107 ? 2.470 -7.710 -9.895 1.00 97.12 107 SER A C 1
ATOM 827 O O . SER A 1 107 ? 3.251 -6.773 -10.104 1.00 97.12 107 SER A O 1
ATOM 829 N N . TYR A 1 108 ? 2.325 -8.727 -10.742 1.00 97.44 108 TYR A N 1
ATOM 830 C CA . TYR A 1 108 ? 2.917 -8.773 -12.074 1.00 97.44 108 TYR A CA 1
ATOM 831 C C . TYR A 1 108 ? 1.809 -8.893 -13.120 1.00 97.44 108 TYR A C 1
ATOM 833 O O . TYR A 1 108 ? 0.989 -9.805 -13.056 1.00 97.44 108 TYR A O 1
ATOM 841 N N . ASP A 1 109 ? 1.791 -7.967 -14.074 1.00 94.88 109 ASP A N 1
ATOM 842 C CA . ASP A 1 109 ? 0.896 -7.978 -15.229 1.00 94.88 109 ASP A CA 1
ATOM 843 C C . ASP A 1 109 ? 1.655 -8.605 -16.404 1.00 94.88 109 ASP A C 1
ATOM 845 O O . ASP A 1 109 ? 2.498 -7.957 -17.032 1.00 94.88 109 ASP A O 1
ATOM 849 N N . SER A 1 110 ? 1.390 -9.882 -16.684 1.00 95.00 110 SER A N 1
ATOM 850 C CA . SER A 1 110 ? 2.051 -10.629 -17.761 1.00 95.00 110 SER A CA 1
ATOM 851 C C . SER A 1 110 ? 1.693 -10.111 -19.152 1.00 95.00 110 SER A C 1
ATOM 853 O O . SER A 1 110 ? 2.535 -10.157 -20.049 1.00 95.00 110 SER A O 1
ATOM 855 N N . ALA A 1 111 ? 0.490 -9.556 -19.329 1.00 95.06 111 ALA A N 1
ATOM 856 C CA . ALA A 1 111 ? 0.048 -8.986 -20.597 1.00 95.06 111 ALA A CA 1
ATOM 857 C C . ALA A 1 111 ? 0.844 -7.724 -20.956 1.00 95.06 111 ALA A C 1
ATOM 859 O O . ALA A 1 111 ? 1.126 -7.484 -22.130 1.00 95.06 111 ALA A O 1
ATOM 860 N N . LYS A 1 112 ? 1.235 -6.931 -19.950 1.00 94.38 112 LYS A N 1
ATOM 861 C CA . LYS A 1 112 ? 2.102 -5.752 -20.130 1.00 94.38 112 LYS A CA 1
ATOM 862 C C . LYS A 1 112 ? 3.586 -6.047 -19.923 1.00 94.38 112 LYS A C 1
ATOM 864 O O . LYS A 1 112 ? 4.420 -5.233 -20.305 1.00 94.38 112 LYS A O 1
ATOM 869 N N . GLY A 1 113 ? 3.920 -7.174 -19.300 1.00 97.12 113 GLY A N 1
ATOM 870 C CA . GLY A 1 113 ? 5.278 -7.499 -18.877 1.00 97.12 113 GLY A CA 1
ATOM 871 C C . GLY A 1 113 ? 5.800 -6.596 -17.754 1.00 97.12 113 GLY A C 1
ATOM 872 O O . GLY A 1 113 ? 7.011 -6.423 -17.642 1.00 97.12 113 GLY A O 1
ATOM 873 N N . LEU A 1 114 ? 4.915 -6.015 -16.937 1.00 97.31 114 LEU A N 1
ATOM 874 C CA . LEU A 1 114 ? 5.265 -5.006 -15.934 1.00 97.31 114 LEU A CA 1
ATOM 875 C C . LEU A 1 114 ? 4.963 -5.482 -14.514 1.00 97.31 114 LEU A C 1
ATOM 877 O O . LEU A 1 114 ? 3.899 -6.022 -14.222 1.00 97.31 114 LEU A O 1
ATOM 881 N N . TYR A 1 115 ? 5.890 -5.202 -13.608 1.00 98.25 115 TYR A N 1
ATOM 882 C CA . TYR A 1 115 ? 5.674 -5.239 -12.171 1.00 98.25 115 TYR A CA 1
ATOM 883 C C . TYR A 1 115 ? 5.007 -3.943 -11.728 1.00 98.25 115 TYR A C 1
ATOM 885 O O . TYR A 1 115 ? 5.414 -2.863 -12.157 1.00 98.25 115 TYR A O 1
ATOM 893 N N . ARG A 1 116 ? 4.047 -4.045 -10.811 1.00 97.56 116 ARG A N 1
ATOM 894 C CA . ARG A 1 116 ? 3.486 -2.905 -10.084 1.00 97.56 116 ARG A CA 1
ATOM 895 C C . ARG A 1 116 ? 3.638 -3.153 -8.593 1.00 97.56 116 ARG A C 1
ATOM 897 O O . ARG A 1 116 ? 3.096 -4.119 -8.059 1.00 97.56 116 ARG A O 1
ATOM 904 N N . LEU A 1 117 ? 4.386 -2.284 -7.930 1.00 98.56 117 LEU A N 1
ATOM 905 C CA . LEU A 1 117 ? 4.500 -2.220 -6.481 1.00 98.56 117 LEU A CA 1
ATOM 906 C C . LEU A 1 117 ? 3.735 -0.990 -5.994 1.00 98.56 117 LEU A C 1
ATOM 908 O O . LEU A 1 117 ? 4.098 0.14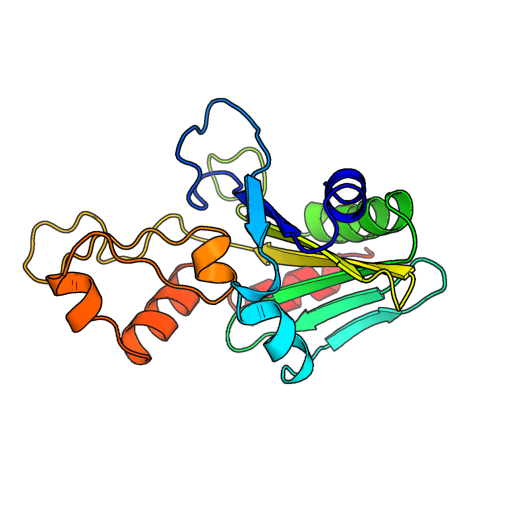0 -6.309 1.00 98.56 117 LEU A O 1
ATOM 912 N N . THR A 1 118 ? 2.698 -1.222 -5.208 1.00 98.38 118 THR A N 1
ATOM 913 C CA . THR A 1 118 ? 1.961 -0.202 -4.474 1.00 98.38 118 THR A CA 1
ATOM 914 C C . THR A 1 118 ? 2.523 -0.115 -3.062 1.00 98.38 118 THR A C 1
ATOM 916 O O . THR A 1 118 ? 2.643 -1.126 -2.366 1.00 98.38 118 THR A O 1
ATOM 919 N N . VAL A 1 119 ? 2.872 1.095 -2.641 1.00 98.62 119 VAL A N 1
ATOM 920 C CA . VAL A 1 119 ? 3.433 1.401 -1.324 1.00 98.62 119 VAL A CA 1
ATOM 921 C C . VAL A 1 119 ? 2.479 2.352 -0.620 1.00 98.62 119 VAL A C 1
ATOM 923 O O . VAL A 1 119 ? 2.128 3.402 -1.156 1.00 98.62 119 VAL A O 1
ATOM 926 N N . ILE A 1 120 ? 2.062 1.983 0.586 1.00 98.38 120 ILE A N 1
ATOM 927 C CA . ILE A 1 120 ? 1.150 2.770 1.415 1.00 98.38 120 ILE A CA 1
ATOM 928 C C . ILE A 1 120 ? 1.888 3.088 2.715 1.00 98.38 120 ILE A C 1
ATOM 930 O O . ILE A 1 120 ? 1.905 2.255 3.626 1.00 98.38 120 ILE A O 1
ATOM 934 N N . PRO A 1 121 ? 2.558 4.251 2.800 1.00 97.75 121 PRO A N 1
ATOM 935 C CA . PRO A 1 121 ? 3.202 4.700 4.024 1.00 97.75 121 PRO A CA 1
ATOM 936 C C . PRO A 1 121 ? 2.181 4.955 5.136 1.00 97.75 121 PRO A C 1
ATOM 938 O O . PRO A 1 121 ? 1.085 5.482 4.913 1.00 97.75 121 PRO A O 1
ATOM 941 N N . ARG A 1 122 ? 2.555 4.592 6.357 1.00 96.75 122 ARG A N 1
ATOM 942 C CA . ARG A 1 122 ? 1.709 4.616 7.550 1.00 96.75 122 ARG A CA 1
ATOM 943 C C . ARG A 1 122 ? 2.343 5.522 8.608 1.00 96.75 122 ARG A C 1
ATOM 945 O O . ARG A 1 122 ? 3.560 5.603 8.706 1.00 96.75 122 ARG A O 1
ATOM 952 N N . LYS A 1 123 ? 1.523 6.175 9.436 1.00 94.75 123 LYS A N 1
ATOM 953 C CA . LYS A 1 123 ? 1.975 6.979 10.598 1.00 94.75 123 LYS A CA 1
ATOM 954 C C . LYS A 1 123 ? 1.558 6.414 11.951 1.00 94.75 123 LYS A C 1
ATOM 956 O O . LYS A 1 123 ? 2.037 6.861 12.988 1.00 94.75 123 LYS A O 1
ATOM 961 N N . LYS A 1 124 ? 0.625 5.459 11.963 1.00 93.94 124 LYS A N 1
ATOM 962 C CA . LYS A 1 124 ? 0.045 4.907 13.191 1.00 93.94 124 LYS A CA 1
ATOM 963 C C . LYS A 1 124 ? -0.321 3.442 13.008 1.00 93.94 124 LYS A C 1
ATOM 965 O O . LYS A 1 124 ? -0.724 3.018 11.922 1.00 93.94 124 LYS A O 1
ATOM 970 N N . HIS A 1 125 ? -0.213 2.684 14.102 1.00 92.25 125 HIS A N 1
ATOM 971 C CA . HIS A 1 125 ? -0.497 1.252 14.095 1.00 92.25 125 HIS A CA 1
ATOM 972 C C . HIS A 1 125 ? -1.977 0.950 13.889 1.00 92.25 125 HIS A C 1
ATOM 974 O O . HIS A 1 125 ? -2.355 0.255 12.948 1.00 92.25 125 HIS A O 1
ATOM 980 N N . ARG A 1 126 ? -2.810 1.465 14.793 1.00 94.38 126 ARG A N 1
ATOM 981 C CA . ARG A 1 126 ? -4.224 1.115 14.885 1.00 94.38 126 ARG A CA 1
ATOM 982 C C . ARG A 1 126 ? -5.085 2.366 15.004 1.00 94.38 126 ARG A C 1
ATOM 984 O O . ARG A 1 126 ? -4.604 3.364 15.551 1.00 94.38 126 ARG A O 1
ATOM 991 N N . PRO A 1 127 ? -6.330 2.328 14.506 1.00 96.12 127 PRO A N 1
ATOM 992 C CA . PRO A 1 127 ? -7.270 3.422 14.691 1.00 96.12 127 PRO A CA 1
ATOM 993 C C . PRO A 1 127 ? -7.509 3.710 16.174 1.00 96.12 127 PRO A C 1
ATOM 995 O O . PRO A 1 127 ? -7.338 2.837 17.024 1.00 96.12 127 PRO A O 1
ATOM 998 N N . SER A 1 128 ? -7.935 4.930 16.484 1.00 96.25 128 SER A N 1
ATOM 999 C CA . SER A 1 128 ? -8.188 5.428 17.841 1.00 96.25 128 SER A CA 1
ATOM 1000 C C . SER A 1 128 ? -9.184 4.580 18.624 1.00 96.25 128 SER A C 1
ATOM 1002 O O . SER A 1 128 ? -9.043 4.465 19.836 1.00 96.25 128 SER A O 1
ATOM 1004 N N . PHE A 1 129 ? -10.143 3.955 17.938 1.00 95.00 129 PHE A N 1
ATOM 1005 C CA . PHE A 1 129 ? -11.132 3.077 18.559 1.00 95.00 129 PHE A CA 1
ATOM 1006 C C . PHE A 1 129 ? -10.590 1.696 18.952 1.00 95.00 129 PHE A C 1
ATOM 1008 O O . PHE A 1 129 ? -11.268 0.951 19.660 1.00 95.00 129 PHE A O 1
ATOM 1015 N N . TYR A 1 130 ? -9.405 1.302 18.479 1.00 93.38 130 TYR A N 1
ATOM 1016 C CA . TYR A 1 130 ? -8.883 -0.030 18.755 1.00 93.38 130 TYR A CA 1
ATOM 1017 C C . TYR A 1 130 ? -8.329 -0.101 20.178 1.00 93.38 130 TYR A C 1
ATOM 1019 O O . TYR A 1 130 ? -7.383 0.612 20.514 1.00 93.38 130 TYR A O 1
ATOM 1027 N N . GLY A 1 131 ? -8.856 -1.021 20.990 1.00 90.31 131 GLY A N 1
ATOM 1028 C CA . GLY A 1 131 ? -8.431 -1.199 22.381 1.00 90.31 131 GLY A CA 1
ATOM 1029 C C . GLY A 1 131 ? -9.063 -0.208 23.361 1.00 90.31 131 GLY A C 1
ATOM 1030 O O . GLY A 1 131 ? -8.565 -0.075 24.475 1.00 90.31 131 GLY A O 1
ATOM 1031 N N . MET A 1 132 ? -10.119 0.511 22.960 1.00 93.31 132 MET A N 1
ATOM 1032 C CA . MET A 1 132 ? -10.886 1.352 23.884 1.00 93.31 132 MET A CA 1
ATOM 1033 C C . MET A 1 132 ? -11.726 0.499 24.843 1.00 93.31 132 MET A C 1
ATOM 1035 O O . MET A 1 132 ? -12.338 -0.489 24.446 1.00 93.31 132 MET A O 1
ATOM 1039 N N . GLU A 1 133 ? -11.846 0.936 26.094 1.00 91.75 133 GLU A N 1
ATOM 1040 C CA . GLU A 1 133 ? -12.768 0.352 27.076 1.00 91.75 133 GLU A CA 1
ATOM 1041 C C . GLU A 1 133 ? -14.140 1.054 27.021 1.00 91.75 133 GLU A C 1
ATOM 1043 O O . GLU A 1 133 ? -14.613 1.627 27.999 1.00 91.75 133 GLU A O 1
ATOM 1048 N N . SER A 1 134 ? -14.770 1.069 25.842 1.00 93.25 134 SER A N 1
ATOM 1049 C CA . SER A 1 134 ? -16.092 1.677 25.624 1.00 93.25 134 SER A CA 1
ATOM 1050 C C . SER A 1 134 ? -16.889 0.966 24.523 1.00 93.25 134 SER A C 1
ATOM 1052 O O . SER A 1 134 ? -16.368 0.105 23.808 1.00 93.25 134 SER A O 1
ATOM 1054 N N . GLU A 1 135 ? -18.163 1.342 24.356 1.00 90.25 135 GLU A N 1
ATOM 1055 C CA . GLU A 1 135 ? -19.024 0.849 23.266 1.00 90.25 135 GLU A CA 1
ATOM 1056 C C . GLU A 1 135 ? -18.510 1.251 21.870 1.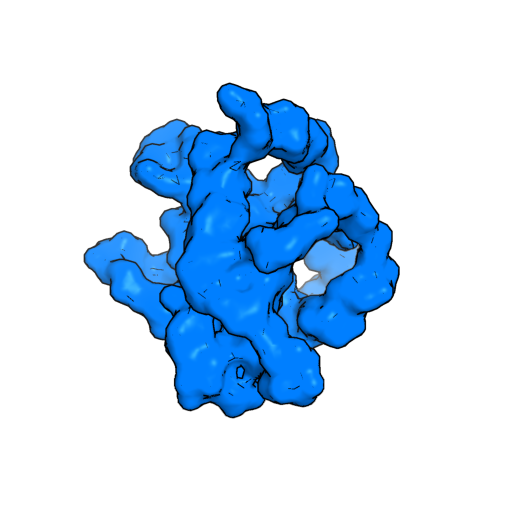00 90.25 135 GLU A C 1
ATOM 1058 O O . GLU A 1 135 ? -18.792 0.578 20.875 1.00 90.25 135 GLU A O 1
ATOM 1063 N N . ASP A 1 136 ? -17.674 2.291 21.796 1.00 91.50 136 ASP A N 1
ATOM 1064 C CA . ASP A 1 136 ? -17.055 2.754 20.555 1.00 91.50 136 ASP A CA 1
ATOM 1065 C C . ASP A 1 136 ? -15.930 1.835 20.060 1.00 91.50 136 ASP A C 1
ATOM 1067 O O . ASP A 1 136 ? -15.495 1.981 18.916 1.00 91.50 136 ASP A O 1
ATOM 1071 N N . GLN A 1 137 ? -15.485 0.856 20.852 1.00 95.12 137 GLN A N 1
ATOM 1072 C CA . GLN A 1 137 ? -14.436 -0.075 20.443 1.00 95.12 137 GLN A CA 1
ATOM 1073 C C . GLN A 1 137 ? -14.838 -0.932 19.234 1.00 95.12 137 GLN A C 1
ATOM 1075 O O . GLN A 1 137 ? -15.853 -1.633 19.275 1.00 95.12 137 GLN A O 1
ATOM 1080 N N . MET A 1 138 ? -13.955 -0.966 18.228 1.00 96.31 138 MET A N 1
ATOM 1081 C CA . MET A 1 138 ? -13.978 -1.941 17.127 1.00 96.31 138 MET A CA 1
ATOM 1082 C C . MET A 1 138 ? -12.659 -2.709 17.055 1.00 96.31 138 MET A C 1
ATOM 1084 O O . MET A 1 138 ? -11.581 -2.132 17.230 1.00 96.31 138 MET A O 1
ATOM 1088 N N . LEU A 1 139 ? -12.732 -3.997 16.718 1.00 94.31 139 LEU A N 1
ATOM 1089 C CA . LEU A 1 139 ? -11.578 -4.867 16.480 1.00 94.31 139 LEU A CA 1
ATOM 1090 C C . LEU A 1 139 ? -11.106 -4.800 15.021 1.00 94.31 139 LEU A C 1
ATOM 1092 O O . LEU A 1 139 ? -10.930 -5.822 14.363 1.00 94.31 139 LEU A O 1
ATOM 1096 N N . LEU A 1 140 ? -10.880 -3.585 14.520 1.00 94.25 140 LEU A N 1
ATOM 1097 C CA . LEU A 1 140 ? -10.355 -3.341 13.176 1.00 94.25 140 LEU A CA 1
ATOM 1098 C C . LEU A 1 140 ? -8.915 -2.811 13.253 1.00 94.25 140 LEU A C 1
ATOM 1100 O O . LEU A 1 140 ? -8.681 -1.684 13.690 1.00 94.25 140 LEU A O 1
ATOM 1104 N N . SER A 1 141 ? -7.948 -3.625 12.821 1.00 93.62 141 SER A N 1
ATOM 1105 C CA . SER A 1 141 ? -6.514 -3.293 12.802 1.00 93.62 141 SER A CA 1
ATOM 1106 C C . SER A 1 141 ? -5.955 -3.459 11.383 1.00 93.62 141 SER A C 1
ATOM 1108 O O . SER A 1 141 ? -5.380 -4.508 11.091 1.00 93.62 141 SER A O 1
ATOM 1110 N N . PRO A 1 142 ? -6.101 -2.443 10.514 1.00 95.62 142 PRO A N 1
ATOM 1111 C CA . PRO A 1 142 ? -5.815 -2.573 9.089 1.00 95.62 142 PRO A CA 1
ATOM 1112 C C . PRO A 1 142 ? -4.370 -2.955 8.739 1.00 95.62 142 PRO A C 1
ATOM 1114 O O . PRO A 1 142 ? -3.412 -2.314 9.199 1.00 95.62 142 PRO A O 1
ATOM 1117 N N . ALA A 1 143 ? -4.247 -3.939 7.852 1.00 95.19 143 ALA A N 1
ATOM 1118 C CA . ALA A 1 143 ? -3.012 -4.414 7.231 1.00 95.19 143 ALA A CA 1
ATOM 1119 C C . ALA A 1 143 ? -3.062 -4.219 5.700 1.00 95.19 143 ALA A C 1
ATOM 1121 O O . ALA A 1 143 ? -3.894 -3.472 5.186 1.00 95.19 143 ALA A O 1
ATOM 1122 N N . SER A 1 144 ? -2.190 -4.892 4.943 1.00 96.50 144 SER A N 1
ATOM 1123 C CA . SER A 1 144 ? -2.138 -4.754 3.481 1.00 96.50 144 SER A CA 1
ATOM 1124 C C . SER A 1 144 ? -3.434 -5.150 2.769 1.00 96.50 144 SER A C 1
ATOM 1126 O O . SER A 1 144 ? -3.742 -4.548 1.751 1.00 96.50 144 SER A O 1
ATOM 1128 N N . VAL A 1 145 ? -4.216 -6.108 3.280 1.00 96.19 145 VAL A N 1
ATOM 1129 C CA . VAL A 1 145 ? -5.502 -6.496 2.661 1.00 96.19 145 VAL A CA 1
ATOM 1130 C C . VAL A 1 145 ? -6.546 -5.381 2.805 1.00 96.19 145 VAL A C 1
ATOM 1132 O O . VAL A 1 145 ? -7.165 -4.989 1.817 1.00 96.19 145 VAL A O 1
ATOM 1135 N N . ASP A 1 146 ? -6.666 -4.796 4.000 1.00 96.88 146 ASP A N 1
ATOM 1136 C CA . ASP A 1 146 ? -7.568 -3.669 4.266 1.00 96.88 146 ASP A CA 1
ATOM 1137 C C . ASP A 1 146 ? -7.162 -2.425 3.474 1.00 96.88 146 ASP A C 1
ATOM 1139 O O . ASP A 1 146 ? -7.985 -1.799 2.808 1.00 96.88 146 ASP A O 1
ATOM 1143 N N . MET A 1 147 ? -5.864 -2.108 3.477 1.00 96.44 147 MET A N 1
ATOM 1144 C CA . MET A 1 147 ? -5.297 -1.010 2.690 1.00 96.44 147 MET A CA 1
ATOM 1145 C C . MET A 1 147 ? -5.407 -1.272 1.179 1.00 96.44 147 MET A C 1
ATOM 1147 O O . MET A 1 147 ? -5.503 -0.333 0.395 1.00 96.44 147 MET A O 1
ATOM 1151 N N . GLY A 1 148 ? -5.466 -2.545 0.781 1.00 95.62 148 GLY A N 1
ATOM 1152 C CA . GLY A 1 148 ? -5.793 -3.030 -0.560 1.00 95.62 148 GLY A CA 1
ATOM 1153 C C . GLY A 1 148 ? -7.285 -2.966 -0.910 1.00 95.62 148 GLY A C 1
ATOM 1154 O O . GLY A 1 148 ? -7.673 -3.435 -1.980 1.00 95.62 148 GLY A O 1
ATOM 1155 N N . GLY A 1 149 ? -8.115 -2.375 -0.047 1.00 94.69 149 GLY A N 1
ATOM 1156 C CA . GLY A 1 149 ? -9.518 -2.071 -0.318 1.00 94.69 149 GLY A CA 1
ATOM 1157 C C . GLY A 1 149 ? -10.518 -3.127 0.154 1.00 94.69 149 GLY A C 1
ATOM 1158 O O . GLY A 1 149 ? -11.676 -3.077 -0.262 1.00 94.69 149 GLY A O 1
ATOM 1159 N N . VAL A 1 150 ? -10.107 -4.069 1.011 1.00 95.75 150 VAL A N 1
ATOM 1160 C CA . VAL A 1 150 ? -10.997 -5.088 1.591 1.00 95.75 150 VAL A CA 1
ATOM 1161 C C . VAL A 1 150 ? -10.892 -5.083 3.113 1.00 95.75 150 VAL A C 1
ATOM 1163 O O . VAL A 1 150 ? -10.020 -5.729 3.685 1.00 95.75 150 VAL A O 1
ATOM 1166 N N . PHE A 1 151 ? -11.793 -4.357 3.774 1.00 95.94 151 PHE A N 1
ATOM 1167 C CA . PHE A 1 151 ? -11.814 -4.245 5.233 1.00 95.94 151 PHE A CA 1
ATOM 1168 C C . PHE A 1 151 ? -12.459 -5.472 5.878 1.00 95.94 151 PHE A C 1
ATOM 1170 O O . PHE A 1 151 ? -13.635 -5.754 5.643 1.00 95.94 151 PHE A O 1
ATOM 1177 N N . ILE A 1 152 ? -11.699 -6.186 6.712 1.00 92.88 152 ILE A N 1
ATOM 1178 C CA . ILE A 1 152 ? -12.155 -7.421 7.364 1.00 92.88 152 ILE A CA 1
ATOM 1179 C C . ILE A 1 152 ? -12.445 -7.152 8.842 1.00 92.88 152 ILE A C 1
ATOM 1181 O O . ILE A 1 152 ? -11.570 -6.754 9.609 1.00 92.88 152 ILE A O 1
ATOM 1185 N N . THR A 1 153 ? -13.677 -7.423 9.269 1.00 95.56 153 THR A N 1
ATOM 1186 C CA . THR A 1 153 ? -14.114 -7.274 10.665 1.00 95.56 153 THR A CA 1
ATOM 1187 C C . THR A 1 153 ? -14.365 -8.644 11.303 1.00 95.56 153 THR A C 1
ATOM 1189 O O . THR A 1 153 ? -15.204 -9.392 10.798 1.00 95.56 153 THR A O 1
ATOM 1192 N N . PRO A 1 154 ? -13.705 -8.990 12.425 1.00 93.44 154 PRO A N 1
ATOM 1193 C CA . PRO A 1 154 ? -13.872 -10.297 13.067 1.00 93.44 154 PRO A CA 1
ATOM 1194 C C . PRO A 1 154 ? -15.172 -10.417 13.877 1.00 93.44 154 PRO A C 1
ATOM 1196 O O . PRO A 1 154 ? -15.558 -11.521 14.250 1.00 93.44 154 PRO A O 1
ATOM 1199 N N . LEU A 1 155 ? -15.832 -9.294 14.180 1.00 95.50 155 LEU A N 1
ATOM 1200 C CA . LEU A 1 155 ? -17.079 -9.250 14.938 1.00 95.50 155 LEU A CA 1
ATOM 1201 C C . LEU A 1 155 ? -18.220 -8.727 14.065 1.00 95.50 155 LEU A C 1
ATOM 1203 O O . LEU A 1 155 ? -18.078 -7.702 13.402 1.00 95.50 155 LEU A O 1
ATOM 1207 N N . GLU A 1 156 ? -19.384 -9.370 14.155 1.00 96.81 156 GLU A N 1
ATOM 1208 C CA . GLU A 1 156 ? -20.601 -8.958 13.441 1.00 96.81 156 GLU A CA 1
ATOM 1209 C C . GLU A 1 156 ? -21.011 -7.515 13.773 1.00 96.81 156 GLU A C 1
ATOM 1211 O O . GLU A 1 156 ? -21.374 -6.746 12.886 1.00 96.81 156 GLU A O 1
ATOM 1216 N N . LYS A 1 157 ? -20.888 -7.104 15.044 1.00 95.81 157 LYS A N 1
ATOM 1217 C CA . LYS A 1 157 ? -21.200 -5.727 15.458 1.00 95.81 157 LYS A CA 1
ATOM 1218 C C . LYS A 1 157 ? -20.341 -4.686 14.727 1.00 95.81 157 LYS A C 1
ATOM 1220 O O . LYS A 1 157 ? -20.835 -3.609 14.413 1.00 95.81 157 LYS A O 1
ATOM 1225 N N . ASP A 1 158 ? -19.076 -5.011 14.453 1.00 96.56 158 ASP A N 1
ATOM 1226 C CA . ASP A 1 158 ? -18.139 -4.098 13.800 1.00 96.56 158 ASP A CA 1
ATOM 1227 C C . ASP A 1 158 ? -18.404 -4.079 12.294 1.00 96.56 158 ASP A C 1
ATOM 1229 O O . ASP A 1 158 ? -18.372 -3.008 11.696 1.00 96.56 158 ASP A O 1
ATOM 1233 N N . PHE A 1 159 ? -18.743 -5.236 11.709 1.00 97.12 159 PHE A N 1
ATOM 1234 C CA . PHE A 1 159 ? -19.197 -5.349 10.320 1.00 97.12 159 PHE A CA 1
ATOM 1235 C C . PHE A 1 159 ? -20.412 -4.457 10.060 1.00 97.12 159 PHE A C 1
ATOM 1237 O O . PHE A 1 159 ? -20.398 -3.630 9.155 1.00 97.12 159 PHE A O 1
ATOM 1244 N N . ASN A 1 160 ? -21.440 -4.579 10.904 1.00 97.00 160 ASN A N 1
ATOM 1245 C CA . ASN A 1 160 ? -22.683 -3.820 10.773 1.00 97.00 160 ASN A CA 1
ATOM 1246 C C . ASN A 1 160 ? -22.491 -2.316 11.007 1.00 97.00 160 ASN A C 1
ATOM 1248 O O . ASN A 1 160 ? -23.280 -1.514 10.512 1.00 97.00 160 ASN A O 1
ATOM 1252 N N . ARG A 1 161 ? -21.475 -1.929 11.788 1.00 96.44 161 ARG A N 1
ATOM 1253 C CA . ARG A 1 161 ? -21.175 -0.524 12.080 1.00 96.44 161 ARG A CA 1
ATOM 1254 C C . ARG A 1 161 ? -20.283 0.125 11.026 1.00 96.44 161 ARG A C 1
ATOM 1256 O O . ARG A 1 161 ? -20.311 1.344 10.913 1.00 96.44 161 ARG A O 1
ATOM 1263 N N . LEU A 1 162 ? -19.467 -0.651 10.312 1.00 97.31 162 LEU A N 1
ATOM 1264 C CA . LEU A 1 162 ? -18.497 -0.135 9.352 1.00 97.31 162 LEU A CA 1
ATOM 1265 C C . LEU A 1 162 ? -19.203 0.578 8.191 1.00 97.31 162 LEU A C 1
ATOM 1267 O O . LEU A 1 162 ? -19.998 -0.013 7.466 1.00 97.31 162 LEU A O 1
ATOM 1271 N N . ASP A 1 163 ? -18.865 1.848 7.990 1.00 97.25 163 ASP A N 1
ATOM 1272 C CA . ASP A 1 163 ? -19.368 2.670 6.895 1.00 97.25 163 ASP A CA 1
ATOM 1273 C C . ASP A 1 163 ? -18.232 3.477 6.238 1.00 97.25 163 ASP A C 1
ATOM 1275 O O . ASP A 1 163 ? -17.067 3.417 6.649 1.00 97.25 163 ASP A O 1
ATOM 1279 N N . ALA A 1 164 ? -18.567 4.255 5.206 1.00 96.75 164 ALA A N 1
ATOM 1280 C CA . ALA A 1 164 ? -17.595 5.088 4.502 1.00 96.75 164 ALA A CA 1
ATOM 1281 C C . ALA A 1 164 ? -16.924 6.130 5.417 1.00 96.75 164 ALA A C 1
ATOM 1283 O O . ALA A 1 164 ? -15.735 6.401 5.258 1.00 96.75 164 ALA A O 1
ATOM 1284 N N . ASN A 1 165 ? -17.648 6.691 6.392 1.00 97.38 165 ASN A N 1
ATOM 1285 C CA . ASN A 1 165 ? -17.097 7.688 7.312 1.00 97.38 165 ASN A CA 1
ATOM 1286 C C . ASN A 1 165 ? -16.032 7.069 8.222 1.00 97.38 165 ASN A C 1
ATOM 1288 O O . ASN A 1 165 ? -14.977 7.665 8.440 1.00 97.38 165 ASN A O 1
ATOM 1292 N N . ILE A 1 166 ? -16.281 5.859 8.725 1.00 97.25 166 ILE A N 1
ATOM 1293 C CA . ILE A 1 166 ? -15.316 5.105 9.525 1.00 97.25 166 ILE A CA 1
ATOM 1294 C C . ILE A 1 166 ? -14.108 4.733 8.673 1.00 97.25 166 ILE A C 1
ATOM 1296 O O . ILE A 1 166 ? -12.986 4.909 9.140 1.00 97.25 166 ILE A O 1
ATOM 1300 N N . VAL A 1 167 ? -14.301 4.275 7.433 1.00 97.19 167 VAL A N 1
ATOM 1301 C CA . VAL A 1 167 ? -13.181 3.977 6.526 1.00 97.19 167 VAL A CA 1
ATOM 1302 C C . VAL A 1 167 ? -12.329 5.225 6.287 1.00 97.19 167 VAL A C 1
ATOM 1304 O O . VAL A 1 167 ? -11.115 5.158 6.458 1.00 97.19 167 VAL A O 1
ATOM 1307 N N . HIS A 1 168 ? -12.930 6.379 5.988 1.00 96.88 168 HIS A N 1
ATOM 1308 C CA . HIS A 1 168 ? -12.189 7.636 5.840 1.00 96.88 168 HIS A CA 1
ATOM 1309 C C . HIS A 1 168 ? -11.426 8.013 7.109 1.00 96.88 168 HIS A C 1
ATOM 1311 O O . HIS A 1 168 ? -10.225 8.260 7.041 1.00 96.88 168 HIS A O 1
ATOM 1317 N N . LYS A 1 169 ? -12.076 7.949 8.277 1.00 97.38 169 LYS A N 1
ATOM 1318 C CA . LYS A 1 169 ? -11.420 8.186 9.569 1.00 97.38 169 LYS A CA 1
ATOM 1319 C C . LYS A 1 169 ? -10.222 7.256 9.776 1.00 97.38 169 LYS A C 1
ATOM 1321 O O . LYS A 1 169 ? -9.175 7.687 10.249 1.00 97.38 169 LYS A O 1
ATOM 1326 N N . VAL A 1 170 ? -10.366 5.977 9.434 1.00 97.62 170 VAL A N 1
ATOM 1327 C CA . VAL A 1 170 ? -9.291 4.986 9.521 1.00 97.62 170 VAL A CA 1
ATOM 1328 C C . VAL A 1 170 ? -8.126 5.372 8.610 1.00 97.62 170 VAL A C 1
ATOM 1330 O O . VAL A 1 170 ? -6.990 5.394 9.074 1.00 97.62 170 VAL A O 1
ATOM 1333 N N . LEU A 1 171 ? -8.379 5.712 7.346 1.00 97.31 171 LEU A N 1
ATOM 1334 C CA . LEU A 1 171 ? -7.326 6.128 6.416 1.00 97.31 171 LEU A CA 1
ATOM 1335 C C . LEU A 1 171 ? -6.623 7.410 6.894 1.00 97.31 171 LEU A C 1
ATOM 1337 O O . LEU A 1 171 ? -5.394 7.441 6.948 1.00 97.31 171 LEU A O 1
ATOM 1341 N N . ASP A 1 172 ? -7.378 8.414 7.339 1.00 97.31 172 ASP A N 1
ATOM 1342 C CA . ASP A 1 172 ? -6.845 9.688 7.837 1.00 97.31 172 ASP A CA 1
ATOM 1343 C C . ASP A 1 172 ? -5.969 9.513 9.084 1.00 97.31 172 ASP A C 1
ATOM 1345 O O . ASP A 1 172 ? -4.946 10.185 9.244 1.00 97.31 172 ASP A O 1
ATOM 1349 N N . GLU A 1 173 ? -6.343 8.604 9.985 1.00 97.31 173 GLU A N 1
ATOM 1350 C CA . GLU A 1 173 ? -5.559 8.314 11.185 1.00 97.31 173 GLU A CA 1
ATOM 1351 C C . GLU A 1 173 ? -4.290 7.510 10.891 1.00 97.31 173 GLU A C 1
ATOM 1353 O O . GLU A 1 173 ? -3.282 7.673 11.585 1.00 97.31 173 GLU A O 1
ATOM 1358 N N . LEU A 1 174 ? -4.344 6.610 9.910 1.00 97.31 174 LEU A N 1
ATOM 1359 C CA . LEU A 1 174 ? -3.322 5.589 9.711 1.00 97.31 174 LEU A CA 1
ATOM 1360 C C . LEU A 1 174 ? -2.302 5.927 8.625 1.00 97.31 174 LEU A C 1
ATOM 1362 O O . LEU A 1 174 ? -1.156 5.489 8.754 1.00 97.31 174 LEU A O 1
ATOM 1366 N N . CYS A 1 175 ? -2.688 6.667 7.589 1.00 97.62 175 CYS A N 1
ATOM 1367 C CA . CYS A 1 175 ? -1.849 7.013 6.441 1.00 97.62 175 CYS A CA 1
ATOM 1368 C C . CYS A 1 175 ? -1.218 8.403 6.591 1.00 97.62 175 CYS A C 1
ATOM 1370 O O . CYS A 1 175 ? -1.677 9.238 7.377 1.00 97.62 175 CYS A O 1
ATOM 1372 N N . LEU A 1 176 ? -0.145 8.656 5.840 1.00 97.56 176 LEU A N 1
ATOM 1373 C CA . LEU A 1 176 ? 0.487 9.978 5.798 1.00 97.56 176 LEU A CA 1
ATOM 1374 C C . LEU A 1 176 ? -0.472 11.058 5.290 1.00 97.56 176 LEU A C 1
ATOM 1376 O O . LEU A 1 176 ? -1.364 10.784 4.485 1.00 97.56 176 LEU A O 1
ATOM 1380 N N . SER A 1 177 ? -0.280 12.285 5.779 1.00 97.19 177 SER A N 1
ATOM 1381 C CA . SER A 1 177 ? -1.030 13.442 5.290 1.00 97.19 177 SER A CA 1
ATOM 1382 C C . SER A 1 177 ? -0.596 13.827 3.867 1.00 97.19 177 SER A C 1
ATOM 1384 O O . SER A 1 177 ? 0.489 13.429 3.414 1.00 97.19 177 SER A O 1
ATOM 1386 N N . PRO A 1 178 ? -1.409 14.613 3.140 1.00 97.50 178 PRO A N 1
ATOM 1387 C CA . PRO A 1 178 ? -0.971 15.212 1.888 1.00 97.50 178 PRO A CA 1
ATOM 1388 C C . PRO A 1 178 ? 0.316 16.028 2.042 1.00 97.50 178 PRO A C 1
ATOM 1390 O O . PRO A 1 178 ? 1.201 15.937 1.196 1.00 97.50 178 PRO A O 1
ATOM 1393 N N . GLU A 1 179 ? 0.453 16.772 3.138 1.00 97.56 179 GLU A N 1
ATOM 1394 C CA . GLU A 1 179 ? 1.617 17.605 3.431 1.00 97.56 179 GLU A CA 1
ATOM 1395 C C . GLU A 1 179 ? 2.888 16.763 3.599 1.00 97.56 179 GLU A C 1
ATOM 1397 O O . GLU A 1 179 ? 3.892 17.042 2.941 1.00 97.56 179 GLU A O 1
ATOM 1402 N N . ASP A 1 180 ? 2.828 15.692 4.398 1.00 97.19 180 ASP A N 1
ATOM 1403 C CA . ASP A 1 180 ? 3.950 14.759 4.580 1.00 97.19 180 ASP A CA 1
ATOM 1404 C C . ASP A 1 180 ? 4.349 14.114 3.244 1.00 97.19 180 ASP A C 1
ATOM 1406 O O . ASP A 1 180 ? 5.528 13.997 2.912 1.00 97.19 180 ASP A O 1
ATOM 1410 N N . THR A 1 181 ? 3.351 13.721 2.446 1.00 97.94 181 THR A N 1
ATOM 1411 C CA . THR A 1 181 ? 3.554 13.073 1.142 1.00 97.94 181 THR A CA 1
ATOM 1412 C C . THR A 1 181 ? 4.247 14.009 0.155 1.00 97.94 181 THR A C 1
ATOM 1414 O O . THR A 1 181 ? 5.173 13.598 -0.545 1.00 97.94 181 THR A O 1
ATOM 1417 N N . LEU A 1 182 ? 3.834 15.278 0.115 1.00 97.62 182 LEU A N 1
ATOM 1418 C CA . LEU A 1 182 ? 4.458 16.299 -0.724 1.00 97.62 182 LEU A CA 1
ATOM 1419 C C . LEU A 1 182 ? 5.886 16.616 -0.275 1.00 97.62 182 LEU A C 1
ATOM 1421 O O . LEU A 1 182 ? 6.730 16.910 -1.118 1.00 97.62 182 LEU A O 1
ATOM 1425 N N . GLU A 1 183 ? 6.173 16.561 1.024 1.00 96.81 183 GLU A N 1
ATOM 1426 C CA . GLU A 1 183 ? 7.529 16.762 1.527 1.00 96.81 183 GLU A CA 1
ATOM 1427 C C . GLU A 1 183 ? 8.456 15.606 1.139 1.00 96.81 183 GLU A C 1
ATOM 1429 O O . GLU A 1 183 ? 9.550 15.839 0.628 1.00 96.81 183 GLU A O 1
ATOM 1434 N N . ILE A 1 184 ? 7.989 14.362 1.260 1.00 97.31 184 ILE A N 1
ATOM 1435 C CA . ILE A 1 184 ? 8.707 13.181 0.756 1.00 97.31 184 ILE A CA 1
ATOM 1436 C C . ILE A 1 184 ? 8.983 13.332 -0.745 1.00 97.31 184 ILE A C 1
ATOM 1438 O O . ILE A 1 184 ? 10.118 13.165 -1.189 1.00 97.31 184 ILE A O 1
ATOM 1442 N N . ALA A 1 185 ? 7.971 13.714 -1.530 1.00 97.31 185 ALA A N 1
ATOM 1443 C CA . ALA A 1 185 ? 8.075 13.859 -2.981 1.00 97.31 185 ALA A CA 1
ATOM 1444 C C . ALA A 1 185 ? 9.191 14.816 -3.434 1.00 97.31 185 ALA A C 1
ATOM 1446 O O . ALA A 1 185 ? 9.820 14.570 -4.463 1.00 97.31 185 ALA A O 1
ATOM 1447 N N . LYS A 1 186 ? 9.465 15.882 -2.671 1.00 94.69 186 LYS A N 1
ATOM 1448 C CA . LYS A 1 186 ? 10.547 16.837 -2.971 1.00 94.69 186 LYS A CA 1
ATOM 1449 C C . LYS A 1 186 ? 11.942 16.260 -2.730 1.00 94.69 186 LYS A C 1
ATOM 1451 O O . LYS A 1 186 ? 12.886 16.712 -3.369 1.00 94.69 186 LYS A O 1
ATOM 1456 N N . ASN A 1 187 ? 12.064 15.288 -1.827 1.00 91.00 187 ASN A N 1
ATOM 1457 C CA . ASN A 1 187 ? 13.344 14.814 -1.301 1.00 91.00 187 ASN A CA 1
ATOM 1458 C C . ASN A 1 187 ? 13.823 13.483 -1.917 1.00 91.00 187 ASN A C 1
ATOM 1460 O O . ASN A 1 187 ? 14.967 13.104 -1.714 1.00 91.00 187 ASN A O 1
ATOM 1464 N N . ILE A 1 188 ? 12.990 12.780 -2.697 1.00 91.56 188 ILE A N 1
ATOM 1465 C CA . ILE A 1 188 ? 13.292 11.433 -3.240 1.00 91.56 188 ILE A CA 1
ATOM 1466 C C . ILE A 1 188 ? 14.534 11.367 -4.152 1.00 91.56 188 ILE A C 1
ATOM 1468 O O . ILE A 1 188 ? 15.174 10.318 -4.237 1.00 91.56 188 ILE A O 1
ATOM 1472 N N . PHE A 1 189 ? 14.867 12.452 -4.857 1.00 84.44 189 PHE A N 1
ATOM 1473 C CA . PHE A 1 189 ? 16.000 12.506 -5.795 1.00 84.44 189 PHE A CA 1
ATOM 1474 C C . PHE A 1 189 ? 17.050 13.564 -5.423 1.00 84.44 189 PHE A C 1
ATOM 1476 O O . PHE A 1 189 ? 17.830 13.975 -6.287 1.00 84.44 189 PHE A O 1
ATOM 1483 N N . LEU A 1 190 ? 17.041 14.018 -4.168 1.00 72.44 190 LEU A N 1
ATOM 1484 C CA . LEU A 1 190 ? 18.080 14.877 -3.593 1.00 72.44 190 LEU A CA 1
ATOM 1485 C C . LEU A 1 190 ? 19.145 14.020 -2.901 1.00 72.44 190 LEU A C 1
ATOM 1487 O O . LEU A 1 190 ? 20.335 14.385 -3.019 1.00 72.44 190 LEU A O 1
#

Radius of gyration: 16.39 Å; chains: 1; bounding box: 41×34×48 Å

Secondary structure (DSSP, 8-state):
-HHHHHHTTTEEEEEE-TTTT-S-TTS---EEEEGGG-SHHHHHTTS--EEEEEETTEEEEEE-SSS-EEEEEESSHHHHHHHHHHHHHHS---TT-SS--EEEEEEEETTTTEEEEEEEEBS-SS-TTTT-SSTT-------HHHHTT----SSHHHHHH--HHHHHHHHHHHBPPHHHHHHHHHHTT-

Foldseek 3Di:
DQVVQVVPAQKKKKFFAPLQPDPCNPDGDIDIDGPVLQPQVVCVVVFDWDWLDDDLLFTWIWGPPPHTKIKTKHLDPVSSVVLVVLLQVLADADPPGPGFGWMWIWHADVVVSMIMIMIFTWDHNAAPQDPDPDPSHFPWGHHNRVVSPDTDGPDPVNVVVDDPVVSSSGRVRIGDHPVSSVSSSVRSVD

Sequence (190 aa):
MAMLAKAMEGYTVFYNGPRCGASAPDHMHFQAGNSDFLTLDENLSKLEFHTLTDTSEGKLAYSLKPMAIWTVTADSPE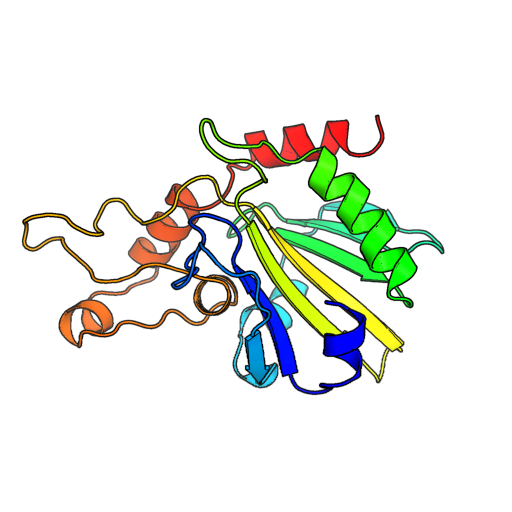KVEKLFDSLYKALPVPEGEKEPMLNLLCSYDSAKGLYRLTVIPRKKHRPSFYGMESEDQMLLSPASVDMGGVFITPLEKDFNRLDANIVHKVLDELCLSPEDTLEIAKNIFL

pLDDT: mean 94.51, std 5.87, range [62.19, 98.69]